Protein AF-A0A8T3ASQ5-F1 (afdb_monomer)

Mean predicted aligned error: 2.55 Å

Sequence (214 aa):
MAKIYLEKTVPSFAVAEIWSSLAYDGDGKLSYNQDGNRQELVNWVNGVGGKATAFDFTTKGILQAAVEGELWRLIDVNGKAPGLIGWLPGNAVTFVDNHDTGSTQKIWPFPSDKVMQGYAYIVTHPGIPSIFYDHIFLWGLKDEISKLAAIRTRNGINPSSNLRIIAHDSDLYVAAIDEKIIAKIGSRYDVGNLVPSNFKLATSGNNYAVWEKM

Nearest PDB structures (foldseek):
  1rpk-assembly1_A  TM=9.920E-01  e=8.575E-35  Hordeum vulgare
  2qpu-assembly3_C  TM=9.907E-01  e=1.250E-34  Hordeum vulgare
  1rp9-assembly1_A  TM=9.921E-01  e=4.680E-34  Hordeum vulgare
  3bsg-assembly1_A  TM=9.922E-01  e=1.128E-33  Hordeum vulgare
  2qps-assembly1_A  TM=9.919E-01  e=3.284E-33  Hordeum vulgare

Secondary structure (DSSP, 8-state):
-HHHHHHHH--S--EE---PPPPB-TTSSBPS--HHHHHHHHHHHHHTTS-SEEE-HHHHHHHHHHTTT-GGGGS-TTSS-SSGGGT-GGGEEEES--TTTSTTT-SSPPPGGGHHHHHHHHHHSSSEEEPPHHHHHTSS-HHHHHHHHHHHHHTT--TT--EEEEEE-SS-EEEEETTTEEEEESS----GGGS-TTEEEEEEETTEEEEEE-

Organism: Dendrobium nobile (NCBI:txid94219)

Structure (mmCIF, N/CA/C/O backbone):
data_AF-A0A8T3ASQ5-F1
#
_entry.id   AF-A0A8T3ASQ5-F1
#
loop_
_atom_site.group_PDB
_atom_site.id
_atom_site.type_symbol
_atom_site.label_atom_id
_atom_site.label_alt_id
_atom_site.label_comp_id
_atom_site.label_asym_id
_atom_site.label_entity_id
_atom_site.label_seq_id
_atom_site.pdbx_PDB_ins_code
_atom_site.Cartn_x
_atom_site.Cartn_y
_atom_site.Cartn_z
_atom_site.occupancy
_atom_site.B_iso_or_equiv
_atom_site.auth_seq_id
_atom_site.auth_comp_id
_atom_site.auth_asym_id
_atom_site.auth_atom_id
_atom_site.pdbx_PDB_model_num
ATOM 1 N N . MET A 1 1 ? 22.400 -2.281 -18.446 1.00 80.81 1 MET A N 1
ATOM 2 C CA . MET A 1 1 ? 22.654 -0.822 -18.383 1.00 80.81 1 MET A CA 1
ATOM 3 C C . MET A 1 1 ? 22.369 -0.243 -16.996 1.00 80.81 1 MET A C 1
ATOM 5 O O . MET A 1 1 ? 23.281 0.337 -16.425 1.00 80.81 1 MET A O 1
ATOM 9 N N . ALA A 1 2 ? 21.180 -0.463 -16.413 1.00 90.38 2 ALA A N 1
ATOM 10 C CA . ALA A 1 2 ? 20.812 0.065 -15.087 1.00 90.38 2 ALA A CA 1
ATOM 11 C C . ALA A 1 2 ? 21.822 -0.259 -13.964 1.00 90.38 2 ALA A C 1
ATOM 13 O O . ALA A 1 2 ? 22.244 0.643 -13.251 1.00 90.38 2 ALA A O 1
ATOM 14 N N . LYS A 1 3 ? 22.290 -1.513 -13.867 1.00 93.25 3 LYS A N 1
ATOM 15 C CA . LYS A 1 3 ? 23.313 -1.924 -12.886 1.00 93.25 3 LYS A CA 1
ATOM 16 C C . LYS A 1 3 ? 24.567 -1.038 -12.918 1.00 93.25 3 LYS A C 1
ATOM 18 O O . LYS A 1 3 ? 24.972 -0.508 -11.892 1.00 93.25 3 LYS A O 1
ATOM 23 N N . ILE A 1 4 ? 25.131 -0.830 -14.110 1.00 94.00 4 ILE A N 1
ATOM 24 C CA . ILE A 1 4 ?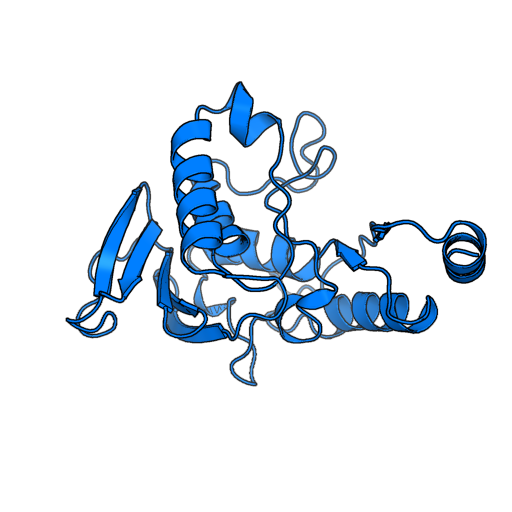 26.338 -0.012 -14.302 1.00 94.00 4 ILE A CA 1
ATOM 25 C C . ILE A 1 4 ? 26.079 1.429 -13.850 1.00 94.00 4 ILE A C 1
ATOM 27 O O . ILE A 1 4 ? 26.916 2.014 -13.173 1.00 94.00 4 ILE A O 1
ATOM 31 N N . TYR A 1 5 ? 24.919 2.001 -14.189 1.00 92.44 5 TYR A N 1
ATOM 32 C CA . TYR A 1 5 ? 24.565 3.357 -13.765 1.00 92.44 5 TYR A CA 1
ATOM 33 C C . TYR A 1 5 ? 24.529 3.478 -12.237 1.00 92.44 5 TYR A C 1
ATOM 35 O O . TYR A 1 5 ? 25.150 4.382 -11.679 1.00 92.44 5 TYR A O 1
ATOM 43 N N . LEU A 1 6 ? 23.867 2.540 -11.554 1.00 94.44 6 LEU A N 1
ATOM 44 C CA . LEU A 1 6 ? 23.770 2.529 -10.092 1.00 94.44 6 LEU A CA 1
ATOM 45 C C . LEU A 1 6 ? 25.143 2.374 -9.425 1.00 94.44 6 LEU A C 1
ATOM 47 O O . LEU A 1 6 ? 25.447 3.090 -8.476 1.00 94.44 6 LEU A O 1
ATOM 51 N N . GLU A 1 7 ? 25.995 1.491 -9.950 1.00 94.06 7 GLU A N 1
ATOM 52 C CA . GLU A 1 7 ? 27.360 1.283 -9.451 1.00 94.06 7 GLU A CA 1
ATOM 53 C C . GLU A 1 7 ? 28.260 2.512 -9.646 1.00 94.06 7 GLU A C 1
ATOM 55 O O . GLU A 1 7 ? 29.154 2.752 -8.838 1.00 94.06 7 GLU A O 1
ATOM 60 N N . LYS A 1 8 ? 28.042 3.291 -10.713 1.00 96.19 8 LYS A N 1
ATOM 61 C CA . LYS A 1 8 ? 28.869 4.460 -11.048 1.00 96.19 8 LYS A CA 1
ATOM 62 C C . LYS A 1 8 ? 28.391 5.762 -10.411 1.00 96.19 8 LYS A C 1
ATOM 64 O O . LYS A 1 8 ? 29.216 6.642 -10.194 1.00 96.19 8 LYS A O 1
ATOM 69 N N . THR A 1 9 ? 27.096 5.897 -10.137 1.00 95.50 9 THR A N 1
ATOM 70 C CA . THR A 1 9 ? 26.505 7.138 -9.598 1.00 95.50 9 THR A CA 1
ATOM 71 C C . THR A 1 9 ? 26.183 7.070 -8.110 1.00 95.50 9 THR A C 1
ATOM 73 O O . THR A 1 9 ? 26.074 8.117 -7.483 1.00 95.50 9 THR A O 1
ATOM 76 N N . VAL A 1 10 ? 26.073 5.863 -7.540 1.00 94.19 10 VAL A N 1
ATOM 77 C CA . VAL A 1 10 ? 25.844 5.606 -6.106 1.00 94.19 10 VAL A CA 1
ATOM 78 C C . VAL A 1 10 ? 24.744 6.511 -5.519 1.00 94.19 10 VAL A C 1
ATOM 80 O O . VAL A 1 10 ? 24.989 7.256 -4.567 1.00 94.19 10 VAL A O 1
ATOM 83 N N . PRO A 1 11 ? 23.527 6.502 -6.096 1.00 96.31 11 PRO A N 1
ATOM 84 C CA . PRO A 1 11 ? 22.455 7.352 -5.604 1.00 96.31 11 PRO A CA 1
ATOM 85 C C . PRO A 1 11 ? 22.045 6.927 -4.189 1.00 96.31 11 PRO A C 1
ATOM 87 O O . PRO A 1 11 ? 22.082 5.743 -3.850 1.00 96.31 11 PRO A O 1
ATOM 90 N N . SER A 1 12 ? 21.597 7.886 -3.375 1.00 96.56 12 SER A N 1
ATOM 91 C CA . SER A 1 12 ? 21.037 7.595 -2.046 1.00 96.56 12 SER A CA 1
ATOM 92 C C . SER A 1 12 ? 19.750 6.771 -2.126 1.00 96.56 12 SER A C 1
ATOM 94 O O . SER A 1 12 ? 19.443 6.012 -1.210 1.00 96.56 12 SER A O 1
ATOM 96 N N . PHE A 1 13 ? 19.010 6.911 -3.228 1.00 97.50 13 PHE A N 1
ATOM 97 C CA . PHE A 1 13 ? 17.793 6.174 -3.524 1.00 97.50 13 PHE A CA 1
ATOM 98 C C . PHE A 1 13 ? 17.601 6.046 -5.039 1.00 97.50 13 PHE A C 1
ATOM 100 O O . PHE A 1 13 ? 17.857 6.992 -5.783 1.00 97.50 13 PHE A O 1
ATOM 107 N N . ALA A 1 14 ? 17.127 4.889 -5.496 1.00 97.94 14 ALA A N 1
ATOM 108 C CA . ALA A 1 14 ? 16.755 4.659 -6.886 1.00 97.94 14 ALA A CA 1
ATOM 109 C C . ALA A 1 14 ? 15.489 3.806 -6.947 1.00 97.94 14 ALA A C 1
ATOM 111 O O . ALA A 1 14 ? 15.399 2.788 -6.255 1.00 97.94 14 ALA A O 1
ATOM 112 N N . VAL A 1 15 ? 14.547 4.205 -7.798 1.00 98.44 15 VAL A N 1
ATOM 113 C CA . VAL A 1 15 ? 13.314 3.471 -8.087 1.00 98.44 15 VAL A CA 1
ATOM 114 C C . VAL A 1 15 ? 13.176 3.308 -9.594 1.00 98.44 15 VAL A C 1
ATOM 116 O O . VAL A 1 15 ? 13.380 4.266 -10.338 1.00 98.44 15 VAL A O 1
ATOM 119 N N . ALA A 1 16 ? 12.868 2.096 -10.044 1.00 98.44 16 ALA A N 1
ATOM 120 C CA . ALA A 1 16 ? 12.525 1.837 -11.434 1.00 98.44 16 ALA A CA 1
ATOM 121 C C . ALA A 1 16 ? 11.017 1.726 -11.635 1.00 98.44 16 ALA A C 1
ATOM 123 O O . ALA A 1 16 ? 10.300 1.129 -10.830 1.00 98.44 16 ALA A O 1
ATOM 124 N N . GLU A 1 17 ? 10.565 2.271 -12.755 1.00 98.50 17 GLU A N 1
ATOM 125 C CA . GLU A 1 17 ? 9.235 2.046 -13.293 1.00 98.50 17 GLU A CA 1
ATOM 126 C C . GLU A 1 17 ? 9.286 0.854 -14.251 1.00 98.50 17 GLU A C 1
ATOM 128 O O . GLU A 1 17 ? 9.888 0.921 -15.321 1.00 98.50 17 GLU A O 1
ATOM 133 N N . ILE A 1 18 ? 8.703 -0.264 -13.825 1.00 98.25 18 ILE A N 1
ATOM 134 C CA . ILE A 1 18 ? 8.598 -1.493 -14.614 1.00 98.25 18 ILE A CA 1
ATOM 135 C C . ILE A 1 18 ? 7.125 -1.848 -14.629 1.00 98.25 18 ILE A C 1
ATOM 137 O O . ILE A 1 18 ? 6.597 -2.412 -13.671 1.00 98.25 18 ILE A O 1
ATOM 141 N N . TRP A 1 19 ? 6.458 -1.437 -15.700 1.00 98.06 19 TRP A N 1
ATOM 142 C CA . TRP A 1 19 ? 5.019 -1.567 -15.834 1.00 98.06 19 TRP A CA 1
ATOM 143 C C . TRP A 1 19 ? 4.675 -2.597 -16.906 1.00 98.06 19 TRP A C 1
ATOM 145 O O . TRP A 1 19 ? 4.465 -2.278 -18.075 1.00 98.06 19 TRP A O 1
ATOM 155 N N . SER A 1 20 ? 4.618 -3.854 -16.479 1.00 96.56 20 SER A N 1
ATOM 156 C CA . SER A 1 20 ? 4.140 -4.972 -17.292 1.00 96.56 20 SER A CA 1
ATOM 157 C C . SER A 1 20 ? 2.657 -5.232 -17.040 1.00 96.56 20 SER A C 1
ATOM 159 O O . SER A 1 20 ? 2.136 -4.943 -15.959 1.00 96.56 20 SER A O 1
ATOM 161 N N . SER A 1 21 ? 1.967 -5.797 -18.033 1.00 95.62 21 SER A N 1
ATOM 162 C CA . SER A 1 21 ? 0.572 -6.215 -17.884 1.00 95.62 21 SER A CA 1
ATOM 163 C C . SER A 1 21 ? 0.416 -7.244 -16.761 1.00 95.62 21 SER A C 1
ATOM 165 O O . SER A 1 21 ? 1.268 -8.113 -16.567 1.00 95.62 21 SER A O 1
ATOM 167 N N . LEU A 1 22 ? -0.693 -7.148 -16.028 1.00 97.88 22 LEU A N 1
ATOM 168 C CA . LEU A 1 22 ? -1.072 -8.151 -15.036 1.00 97.88 22 LEU A CA 1
ATOM 169 C C . LEU A 1 22 ? -1.629 -9.410 -15.699 1.00 97.88 22 LEU A C 1
ATOM 171 O O . LEU A 1 22 ? -1.998 -9.399 -16.875 1.00 97.88 22 LEU A O 1
ATOM 175 N N . ALA A 1 23 ? -1.710 -10.489 -14.925 1.00 97.88 23 ALA A N 1
ATOM 176 C CA . ALA A 1 23 ? -2.419 -11.691 -15.336 1.00 97.88 23 ALA A CA 1
ATOM 177 C C . ALA A 1 23 ? -3.936 -11.486 -15.204 1.00 97.88 23 ALA A C 1
ATOM 179 O O . ALA A 1 23 ? -4.415 -10.974 -14.188 1.00 97.88 23 ALA A O 1
ATOM 180 N N . TYR A 1 24 ? -4.680 -11.899 -16.225 1.00 97.25 24 TYR A N 1
ATOM 181 C CA . TYR A 1 24 ? -6.139 -11.870 -16.247 1.00 97.25 24 TYR A CA 1
ATOM 182 C C . TYR A 1 24 ? -6.663 -13.262 -16.584 1.00 97.25 24 TYR A C 1
ATOM 184 O O . TYR A 1 24 ? -6.090 -13.960 -17.426 1.00 97.25 24 TYR A O 1
ATOM 192 N N . ASP A 1 25 ? -7.752 -13.651 -15.932 1.00 95.00 25 ASP A N 1
ATOM 193 C CA . ASP A 1 25 ? -8.427 -14.915 -16.188 1.00 95.00 25 ASP A CA 1
ATOM 194 C C . ASP A 1 25 ? -9.264 -14.819 -17.477 1.00 95.00 25 ASP A C 1
ATOM 196 O O . ASP A 1 25 ? -9.462 -13.745 -18.051 1.00 95.00 25 ASP A O 1
ATOM 200 N N . GLY A 1 26 ? -9.768 -15.956 -17.964 1.00 91.25 26 GLY A N 1
ATOM 201 C CA . GLY A 1 26 ? -10.520 -16.020 -19.226 1.00 91.25 26 GLY A CA 1
ATOM 202 C C . GLY A 1 26 ? -11.824 -15.208 -19.246 1.00 91.25 26 GLY A C 1
ATOM 203 O O . GLY A 1 26 ? -12.374 -14.976 -20.320 1.00 91.25 26 GLY A O 1
ATOM 204 N N . ASP A 1 27 ? -12.309 -14.765 -18.084 1.00 91.81 27 ASP A N 1
ATOM 205 C CA . ASP A 1 27 ? -13.463 -13.872 -17.931 1.00 91.81 27 ASP A CA 1
ATOM 206 C C . ASP A 1 27 ? -13.085 -12.376 -17.949 1.00 91.81 27 ASP A C 1
ATOM 208 O O . ASP A 1 27 ? -13.948 -11.513 -17.784 1.00 91.81 27 ASP A O 1
ATOM 212 N N . GLY A 1 28 ? -11.802 -12.059 -18.154 1.00 91.31 28 GLY A N 1
ATOM 213 C CA . GLY A 1 28 ? -11.271 -10.698 -18.190 1.00 91.31 28 GLY A CA 1
ATOM 214 C C . GLY A 1 28 ? -11.060 -10.068 -16.814 1.00 91.31 28 GLY A C 1
ATOM 215 O O . GLY A 1 28 ? -10.655 -8.905 -16.741 1.00 91.31 28 GLY A O 1
ATOM 216 N N . LYS A 1 29 ? -11.308 -10.794 -15.716 1.00 92.75 29 LYS A N 1
ATOM 217 C CA . LYS A 1 29 ? -11.014 -10.306 -14.367 1.00 92.75 29 LYS A CA 1
ATOM 218 C C . LYS A 1 29 ? -9.552 -10.512 -14.022 1.00 92.75 29 LYS A C 1
ATOM 220 O O . LYS A 1 29 ? -8.874 -11.387 -14.552 1.00 92.75 29 LYS A O 1
ATOM 225 N N . LEU A 1 30 ? -9.066 -9.688 -13.099 1.00 97.19 30 LEU A N 1
ATOM 226 C CA . LEU A 1 30 ? -7.717 -9.825 -12.574 1.00 97.19 30 LEU A CA 1
ATOM 227 C C . LEU A 1 30 ? -7.556 -11.203 -11.921 1.00 97.19 30 LEU A C 1
ATOM 229 O O . LEU A 1 30 ? -8.296 -11.522 -10.982 1.00 97.19 30 LEU A O 1
ATOM 233 N N . SER A 1 31 ? -6.572 -11.983 -12.370 1.00 98.25 31 SER A N 1
ATOM 234 C CA . SER A 1 31 ? -6.248 -13.260 -11.736 1.00 98.25 31 SER A CA 1
ATOM 235 C C . SER A 1 31 ? -5.862 -13.025 -10.279 1.00 98.25 31 SER A C 1
ATOM 237 O O . SER A 1 31 ? -5.139 -12.077 -9.962 1.00 98.25 31 SER A O 1
ATOM 239 N N . TYR A 1 32 ? -6.323 -13.883 -9.368 1.00 98.31 32 TYR A N 1
ATOM 240 C CA . TYR A 1 32 ? -5.936 -13.781 -7.954 1.00 98.31 32 TYR A CA 1
ATOM 241 C C . TYR A 1 32 ? -4.418 -13.934 -7.766 1.00 98.31 32 TYR A C 1
ATOM 243 O O . TYR A 1 32 ? -3.805 -13.199 -6.996 1.00 98.31 32 TYR A O 1
ATOM 251 N N . ASN A 1 33 ? -3.797 -14.855 -8.510 1.00 98.31 33 ASN A N 1
ATOM 252 C CA . ASN A 1 33 ? -2.354 -15.044 -8.485 1.00 98.31 33 ASN A CA 1
ATOM 253 C C . ASN A 1 33 ? -1.657 -14.074 -9.458 1.00 98.31 33 ASN A C 1
ATOM 255 O O . ASN A 1 33 ? -1.819 -14.188 -10.671 1.00 98.31 33 ASN A O 1
ATOM 259 N N . GLN A 1 34 ? -0.845 -13.163 -8.915 1.00 98.62 34 GLN A N 1
ATOM 260 C CA . GLN A 1 34 ? 0.007 -12.233 -9.670 1.00 98.62 34 GLN A CA 1
ATOM 261 C C . GLN A 1 34 ? 1.510 -12.498 -9.466 1.00 98.62 34 GLN A C 1
ATOM 263 O O . GLN A 1 34 ? 2.336 -11.616 -9.706 1.00 98.62 34 GLN A O 1
ATOM 268 N N . ASP A 1 35 ? 1.889 -13.709 -9.045 1.00 98.62 35 ASP A N 1
ATOM 269 C CA . ASP A 1 35 ? 3.275 -14.107 -8.762 1.00 98.62 35 ASP A CA 1
ATOM 270 C C . ASP A 1 35 ? 4.208 -13.835 -9.933 1.00 98.62 35 ASP A C 1
ATOM 272 O O . ASP A 1 35 ? 5.307 -13.335 -9.722 1.00 98.62 35 ASP A O 1
ATOM 276 N N . GLY A 1 36 ? 3.763 -14.086 -11.168 1.00 98.56 36 GLY A N 1
ATOM 277 C CA . GLY A 1 36 ? 4.549 -13.773 -12.361 1.00 98.56 36 GLY A CA 1
ATOM 278 C C . GLY A 1 36 ? 4.927 -12.290 -12.452 1.00 98.56 36 GLY A C 1
ATOM 279 O O . GLY A 1 36 ? 6.083 -11.972 -12.725 1.00 98.56 36 GLY A O 1
ATOM 280 N N . ASN A 1 37 ? 3.988 -11.387 -12.147 1.00 98.56 37 ASN A N 1
ATOM 281 C CA . ASN A 1 37 ? 4.216 -9.943 -12.203 1.00 98.56 37 ASN A CA 1
ATOM 282 C C . ASN A 1 37 ? 5.172 -9.479 -11.090 1.00 98.56 37 ASN A C 1
ATOM 284 O O . ASN A 1 37 ? 6.173 -8.824 -11.374 1.00 98.56 37 ASN A O 1
ATOM 288 N N . ARG A 1 38 ? 4.953 -9.885 -9.829 1.00 98.56 38 ARG A N 1
ATOM 289 C CA . ARG A 1 38 ? 5.894 -9.536 -8.743 1.00 98.56 38 ARG A CA 1
ATOM 290 C C . ARG A 1 38 ? 7.260 -10.214 -8.891 1.00 98.56 38 ARG A C 1
ATOM 292 O O . ARG A 1 38 ? 8.267 -9.626 -8.496 1.00 98.56 38 ARG A O 1
ATOM 299 N N . GLN A 1 39 ? 7.335 -11.401 -9.501 1.00 98.75 39 GLN A N 1
ATOM 300 C CA . GLN A 1 39 ? 8.603 -12.082 -9.790 1.00 98.75 39 GLN A CA 1
ATOM 301 C C . GLN A 1 39 ? 9.445 -11.313 -10.809 1.00 98.75 39 GLN A C 1
ATOM 303 O O . GLN A 1 39 ? 10.666 -11.277 -10.671 1.00 98.75 39 GLN A O 1
ATOM 308 N N . GLU A 1 40 ? 8.830 -10.673 -11.805 1.00 98.75 40 GLU A N 1
ATOM 309 C CA . GLU A 1 40 ? 9.542 -9.796 -12.738 1.00 98.75 40 GLU A CA 1
ATOM 310 C C . GLU A 1 40 ? 10.241 -8.647 -12.001 1.00 98.75 40 GLU A C 1
ATOM 312 O O . GLU A 1 40 ? 11.434 -8.405 -12.211 1.00 98.75 40 GLU A O 1
ATOM 317 N N . LEU A 1 41 ? 9.535 -8.001 -11.069 1.00 98.69 41 LEU A N 1
ATOM 318 C CA . LEU A 1 41 ? 10.094 -6.924 -10.252 1.00 98.69 41 LEU A CA 1
ATOM 319 C C . LEU A 1 41 ? 11.248 -7.427 -9.370 1.00 98.69 41 LEU A C 1
ATOM 321 O O . LEU A 1 41 ? 12.310 -6.803 -9.327 1.00 98.69 41 LEU A O 1
ATOM 325 N N . VAL A 1 42 ? 11.087 -8.591 -8.726 1.00 98.62 42 VAL A N 1
ATOM 326 C CA . VAL A 1 42 ? 12.163 -9.251 -7.960 1.00 98.62 42 VAL A CA 1
ATOM 327 C C . VAL A 1 42 ? 13.376 -9.545 -8.842 1.00 98.62 42 VAL A C 1
ATOM 329 O O . VAL A 1 42 ? 14.510 -9.248 -8.462 1.00 98.62 42 VAL A O 1
ATOM 332 N N . ASN A 1 43 ? 13.155 -10.114 -10.028 1.00 98.56 43 ASN A N 1
ATOM 333 C CA . ASN A 1 43 ? 14.220 -10.451 -10.969 1.00 98.56 43 ASN A CA 1
ATOM 334 C C . ASN A 1 43 ? 14.994 -9.204 -11.389 1.00 98.56 43 ASN A C 1
ATOM 336 O O . ASN A 1 43 ? 16.225 -9.238 -11.439 1.00 98.56 43 ASN A O 1
ATOM 340 N N . TRP A 1 44 ? 14.297 -8.095 -11.641 1.00 98.44 44 TRP A N 1
ATOM 341 C CA . TRP A 1 44 ? 14.945 -6.836 -11.976 1.00 98.44 44 TRP A CA 1
ATOM 342 C C . TRP A 1 44 ? 15.771 -6.288 -10.810 1.00 98.44 44 TRP A C 1
ATOM 344 O O . TRP A 1 44 ? 16.950 -5.981 -11.002 1.00 98.44 44 TRP A O 1
ATOM 354 N N . VAL A 1 45 ? 15.199 -6.231 -9.600 1.00 98.25 45 VAL A N 1
ATOM 355 C CA . VAL A 1 45 ? 15.895 -5.770 -8.384 1.00 98.25 45 VAL A CA 1
ATOM 356 C C . VAL A 1 45 ? 17.180 -6.574 -8.168 1.00 98.25 45 VAL A C 1
ATOM 358 O O . VAL A 1 45 ? 18.257 -5.998 -7.986 1.00 98.25 45 VAL A O 1
ATOM 361 N N . ASN A 1 46 ? 17.103 -7.902 -8.277 1.00 97.94 46 ASN A N 1
ATOM 362 C CA . ASN A 1 46 ? 18.265 -8.783 -8.172 1.00 97.94 46 ASN A CA 1
ATOM 363 C C . ASN A 1 46 ? 19.271 -8.547 -9.310 1.00 97.94 46 ASN A C 1
ATOM 365 O O . ASN A 1 46 ? 20.477 -8.453 -9.069 1.00 97.94 46 ASN A O 1
ATOM 369 N N . GLY A 1 47 ? 18.787 -8.382 -10.543 1.00 97.50 47 GLY A N 1
ATOM 370 C CA . GLY A 1 47 ? 19.608 -8.128 -11.728 1.00 97.50 47 GLY A CA 1
ATOM 371 C C . GLY A 1 47 ? 20.421 -6.832 -11.653 1.00 97.50 47 GLY A C 1
ATOM 372 O O . GLY A 1 47 ? 21.505 -6.747 -12.237 1.00 97.50 47 GLY A O 1
ATOM 373 N N . VAL A 1 48 ? 19.952 -5.841 -10.890 1.00 96.56 48 VAL A N 1
ATOM 374 C CA . VAL A 1 48 ? 20.671 -4.580 -10.650 1.00 96.56 48 VAL A CA 1
ATOM 375 C C . VAL A 1 48 ? 21.471 -4.549 -9.343 1.00 96.56 48 VAL A C 1
ATOM 377 O O . VAL A 1 48 ? 21.994 -3.502 -8.968 1.00 96.56 48 VAL A O 1
ATOM 380 N N . GLY A 1 49 ? 21.629 -5.694 -8.673 1.00 94.62 49 GLY A N 1
ATOM 381 C CA . GLY A 1 49 ? 22.471 -5.835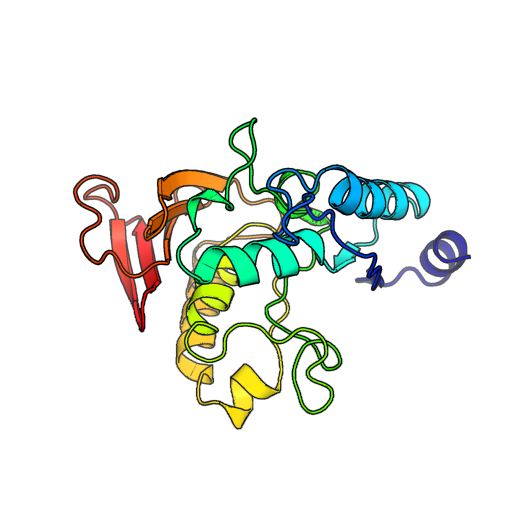 -7.481 1.00 94.62 49 GLY A CA 1
ATOM 382 C C . GLY A 1 49 ? 21.744 -5.630 -6.149 1.00 94.62 49 GLY A C 1
ATOM 383 O O . GLY A 1 49 ? 22.401 -5.401 -5.136 1.00 94.62 49 GLY A O 1
ATOM 384 N N . GLY A 1 50 ? 20.409 -5.681 -6.135 1.00 93.62 50 GLY A N 1
ATOM 385 C CA . GLY A 1 50 ? 19.582 -5.763 -4.923 1.00 93.62 50 GLY A CA 1
ATOM 386 C C . GLY A 1 50 ? 19.410 -4.465 -4.128 1.00 93.62 50 GLY A C 1
ATOM 387 O O . GLY A 1 50 ? 18.627 -4.429 -3.184 1.00 93.62 50 GLY A O 1
ATOM 388 N N . LYS A 1 51 ? 20.122 -3.391 -4.491 1.00 89.50 51 LYS A N 1
ATOM 389 C CA . LYS A 1 51 ? 20.082 -2.105 -3.767 1.00 89.50 51 LYS A CA 1
ATOM 390 C C . LYS A 1 51 ? 19.023 -1.129 -4.277 1.00 89.50 51 LYS A C 1
ATOM 392 O O . LYS A 1 51 ? 18.645 -0.219 -3.548 1.00 89.50 51 LYS A O 1
ATOM 397 N N . ALA A 1 52 ? 18.587 -1.277 -5.526 1.00 96.50 52 ALA A N 1
ATOM 398 C CA . ALA A 1 52 ? 17.542 -0.431 -6.091 1.00 96.50 52 ALA A CA 1
ATOM 399 C C . ALA A 1 52 ? 16.152 -0.926 -5.690 1.00 96.50 52 ALA A C 1
ATOM 401 O O . ALA A 1 52 ? 15.962 -2.087 -5.325 1.00 96.50 52 ALA A O 1
ATOM 402 N N . THR A 1 53 ? 15.179 -0.036 -5.800 1.00 98.56 53 THR A N 1
ATOM 403 C CA . THR A 1 53 ? 13.764 -0.326 -5.573 1.00 98.56 53 THR A CA 1
ATOM 404 C C . THR A 1 53 ? 13.005 -0.340 -6.898 1.00 98.56 53 THR A C 1
ATOM 406 O O . THR A 1 53 ? 13.518 0.111 -7.926 1.00 98.56 53 THR A O 1
ATOM 409 N N . ALA A 1 54 ? 11.785 -0.859 -6.883 1.00 98.75 54 ALA A N 1
ATOM 410 C CA . ALA A 1 54 ? 10.869 -0.818 -8.014 1.00 98.75 54 ALA A CA 1
ATOM 411 C C . ALA A 1 54 ? 9.500 -0.320 -7.550 1.00 98.75 54 ALA A C 1
ATOM 413 O O . ALA A 1 54 ? 9.086 -0.581 -6.416 1.00 98.75 54 ALA A O 1
ATOM 414 N N . PHE A 1 55 ? 8.795 0.388 -8.430 1.00 98.94 55 PHE A N 1
ATOM 415 C CA . PHE A 1 55 ? 7.383 0.671 -8.215 1.00 98.94 55 PHE A CA 1
ATOM 416 C C . PHE A 1 55 ? 6.596 -0.639 -8.163 1.00 98.94 55 PHE A C 1
ATOM 418 O O . PHE A 1 55 ? 6.709 -1.487 -9.047 1.00 98.94 55 PHE A O 1
ATOM 425 N N . ASP A 1 56 ? 5.796 -0.802 -7.116 1.00 98.88 56 ASP A N 1
ATOM 426 C CA . ASP A 1 56 ? 5.003 -2.004 -6.883 1.00 98.88 56 ASP A CA 1
ATOM 427 C C . ASP A 1 56 ? 3.689 -1.941 -7.675 1.00 98.88 56 ASP A C 1
ATOM 429 O O . ASP A 1 56 ? 2.598 -1.758 -7.123 1.00 98.88 56 ASP A O 1
ATOM 433 N N . PHE A 1 57 ? 3.809 -2.062 -9.000 1.00 98.81 57 PHE A N 1
ATOM 434 C CA . PHE A 1 57 ? 2.662 -2.119 -9.912 1.00 98.81 57 PHE A CA 1
ATOM 435 C C . PHE A 1 57 ? 1.749 -3.316 -9.617 1.00 98.81 57 PHE A C 1
ATOM 437 O O . PHE A 1 57 ? 0.539 -3.228 -9.836 1.00 98.81 57 PHE A O 1
ATOM 444 N N . THR A 1 58 ? 2.301 -4.395 -9.051 1.00 98.88 58 THR A N 1
ATOM 445 C CA . THR A 1 58 ? 1.527 -5.551 -8.594 1.00 98.88 58 THR A CA 1
ATOM 446 C C . THR A 1 58 ? 0.553 -5.140 -7.489 1.00 98.88 58 THR A C 1
ATOM 448 O O . THR A 1 58 ? -0.650 -5.366 -7.612 1.00 98.88 58 THR A O 1
ATOM 451 N N . THR A 1 59 ? 1.037 -4.461 -6.440 1.00 98.94 59 THR A N 1
ATOM 452 C CA . THR A 1 59 ? 0.173 -3.928 -5.374 1.00 98.94 59 THR A CA 1
ATOM 453 C C . THR A 1 59 ? -0.828 -2.918 -5.918 1.00 98.94 59 THR A C 1
ATOM 455 O O . THR A 1 59 ? -2.007 -3.034 -5.599 1.00 98.94 59 THR A O 1
ATOM 458 N N . LYS A 1 60 ? -0.406 -1.957 -6.755 1.00 98.88 60 LYS A N 1
ATOM 459 C CA . LYS A 1 60 ? -1.308 -0.951 -7.354 1.00 98.88 60 LYS A CA 1
ATOM 460 C C . LYS A 1 60 ? -2.508 -1.612 -8.038 1.00 98.88 60 LYS A C 1
ATOM 462 O O . LYS A 1 60 ? -3.654 -1.256 -7.761 1.00 98.88 60 LYS A O 1
ATOM 467 N N . GLY A 1 61 ? -2.247 -2.597 -8.892 1.00 98.62 61 GLY A N 1
ATOM 468 C CA . GLY A 1 61 ? -3.289 -3.266 -9.658 1.00 98.62 61 GLY A CA 1
ATOM 469 C C . GLY A 1 61 ? -4.205 -4.171 -8.853 1.00 98.62 61 GLY A C 1
ATOM 470 O O . GLY A 1 61 ? -5.414 -4.186 -9.083 1.00 98.62 61 GLY A O 1
ATOM 471 N N . ILE A 1 62 ? -3.656 -4.897 -7.880 1.00 98.88 62 ILE A N 1
ATOM 472 C CA . ILE A 1 62 ? -4.476 -5.715 -6.985 1.00 98.88 62 ILE A CA 1
ATOM 473 C C . ILE A 1 62 ? -5.332 -4.816 -6.099 1.00 98.88 62 ILE A C 1
ATOM 475 O O . ILE A 1 62 ? -6.531 -5.048 -5.973 1.00 98.88 62 ILE A O 1
ATOM 479 N N . LEU A 1 63 ? -4.744 -3.770 -5.518 1.00 98.88 63 LEU A N 1
ATOM 480 C CA . LEU A 1 63 ? -5.421 -2.894 -4.570 1.00 98.88 63 LEU A CA 1
ATOM 481 C C . LEU A 1 63 ? -6.586 -2.144 -5.215 1.00 98.88 63 LEU A C 1
ATOM 483 O O . LEU A 1 63 ? -7.640 -2.044 -4.594 1.00 98.88 63 LEU A O 1
ATOM 487 N N . GLN A 1 64 ? -6.442 -1.671 -6.458 1.00 97.81 64 GLN A N 1
ATOM 488 C CA . GLN A 1 64 ? -7.549 -0.997 -7.143 1.00 97.81 64 GLN A CA 1
ATOM 489 C C . GLN A 1 64 ? -8.730 -1.934 -7.440 1.00 97.81 64 GLN A C 1
ATOM 491 O O . GLN A 1 64 ? -9.870 -1.487 -7.406 1.00 97.81 64 GLN A O 1
ATOM 496 N N . ALA A 1 65 ? -8.476 -3.219 -7.716 1.00 98.38 65 ALA A N 1
ATOM 497 C CA . ALA A 1 65 ? -9.537 -4.206 -7.915 1.00 98.38 65 ALA A CA 1
ATOM 498 C C . ALA A 1 65 ? -10.153 -4.604 -6.567 1.00 98.38 65 ALA A C 1
ATOM 500 O O . ALA A 1 65 ? -11.367 -4.700 -6.428 1.00 98.38 65 ALA A O 1
ATOM 501 N N . ALA A 1 66 ? -9.312 -4.774 -5.547 1.00 98.81 66 ALA A N 1
ATOM 502 C CA . ALA A 1 66 ? -9.721 -5.203 -4.220 1.00 98.81 66 ALA A CA 1
ATOM 503 C C . ALA A 1 66 ? -10.703 -4.227 -3.554 1.00 98.81 66 ALA A C 1
ATOM 505 O O . ALA A 1 66 ? -11.664 -4.658 -2.918 1.00 98.81 66 ALA A O 1
ATOM 506 N N . VAL A 1 67 ? -10.503 -2.913 -3.707 1.00 98.75 67 VAL A N 1
ATOM 507 C CA . VAL A 1 67 ? -11.396 -1.915 -3.091 1.00 98.75 67 VAL A CA 1
ATOM 508 C C . VAL A 1 67 ? -12.807 -1.889 -3.699 1.00 98.75 67 VAL A C 1
ATOM 510 O O . VAL A 1 67 ? -13.714 -1.341 -3.076 1.00 98.75 67 VAL A O 1
ATOM 513 N N . GLU A 1 68 ? -13.039 -2.535 -4.845 1.00 98.31 68 GLU A N 1
ATOM 514 C CA . GLU A 1 68 ? -14.362 -2.691 -5.475 1.00 98.31 68 GLU A CA 1
ATOM 515 C C . GLU A 1 68 ? -15.190 -3.849 -4.873 1.00 98.31 68 GLU A C 1
ATOM 517 O O . GLU A 1 68 ? -16.035 -4.443 -5.537 1.00 98.31 68 GLU A O 1
ATOM 522 N N . GLY A 1 69 ? -14.973 -4.171 -3.593 1.00 98.31 69 GLY A N 1
ATOM 523 C CA . GLY A 1 69 ? -15.689 -5.246 -2.895 1.00 98.31 69 GLY A CA 1
ATOM 524 C C . GLY A 1 69 ? -15.034 -6.623 -3.031 1.00 98.31 69 GLY A C 1
ATOM 525 O O . GLY A 1 69 ? -15.701 -7.646 -2.889 1.00 98.31 69 GLY A O 1
ATOM 526 N N . GLU A 1 70 ? -13.731 -6.661 -3.300 1.00 98.56 70 GLU A N 1
ATOM 527 C CA . GLU A 1 70 ? -12.939 -7.884 -3.432 1.00 98.56 70 GLU A CA 1
ATOM 528 C C . GLU A 1 70 ? -11.702 -7.838 -2.516 1.00 98.56 70 GLU A C 1
ATOM 530 O O . GLU A 1 70 ? -10.605 -8.241 -2.901 1.00 98.56 70 GLU A O 1
ATOM 535 N N . LEU A 1 71 ? -11.854 -7.329 -1.285 1.00 98.88 71 LEU A N 1
ATOM 536 C CA . LEU A 1 71 ? -10.736 -7.137 -0.347 1.00 98.88 71 LEU A CA 1
ATOM 537 C C . LEU A 1 71 ? -10.046 -8.450 0.077 1.00 98.88 71 LEU A C 1
ATOM 539 O O . LEU A 1 71 ? -8.889 -8.427 0.504 1.00 98.88 71 LEU A O 1
ATOM 543 N N . TRP A 1 72 ? -10.682 -9.599 -0.165 1.00 98.75 72 TRP A N 1
ATOM 544 C CA . TRP A 1 72 ? -10.084 -10.934 -0.082 1.00 98.75 72 TRP A CA 1
ATOM 545 C C . TRP A 1 72 ? -8.881 -11.130 -1.011 1.00 98.75 72 TRP A C 1
ATOM 547 O O . TRP A 1 72 ? -8.070 -12.023 -0.780 1.00 98.75 72 TRP A O 1
ATOM 557 N N . ARG A 1 73 ? -8.707 -10.278 -2.028 1.00 98.75 73 ARG A N 1
ATOM 558 C CA . ARG A 1 73 ? -7.519 -10.269 -2.891 1.00 98.75 73 ARG A CA 1
ATOM 559 C C . ARG A 1 73 ? -6.250 -9.806 -2.182 1.00 98.75 73 ARG A C 1
ATOM 561 O O . ARG A 1 73 ? -5.174 -10.033 -2.714 1.00 98.75 73 ARG A O 1
ATOM 568 N N . LEU A 1 74 ? -6.347 -9.133 -1.032 1.00 98.88 74 LEU A N 1
ATOM 569 C CA . LEU A 1 74 ? -5.211 -8.498 -0.343 1.00 98.88 74 LEU A CA 1
ATOM 570 C C . LEU A 1 74 ? -4.378 -9.452 0.522 1.00 98.88 74 LEU A C 1
ATOM 572 O O . LEU A 1 74 ? -3.606 -9.008 1.373 1.00 98.88 74 LEU A O 1
ATOM 576 N N . ILE A 1 75 ? -4.497 -10.750 0.278 1.00 98.81 75 ILE A N 1
ATOM 577 C CA . ILE A 1 75 ? -3.677 -11.806 0.858 1.00 98.81 75 ILE A CA 1
ATOM 578 C C . ILE A 1 75 ? -3.319 -12.794 -0.255 1.00 98.81 75 ILE A C 1
ATOM 580 O O . ILE A 1 75 ? -4.090 -12.955 -1.194 1.00 98.81 75 ILE A O 1
ATOM 584 N N . ASP A 1 76 ? -2.147 -13.421 -0.189 1.00 98.62 76 ASP A N 1
ATOM 585 C CA . ASP A 1 76 ? -1.776 -14.537 -1.056 1.00 98.62 76 ASP A CA 1
ATOM 586 C C . ASP A 1 76 ? -1.992 -15.889 -0.360 1.00 98.62 76 ASP A C 1
ATOM 588 O O . ASP A 1 76 ? -2.300 -15.975 0.829 1.00 98.62 76 ASP A O 1
ATOM 592 N N . VAL A 1 77 ? -1.803 -16.983 -1.100 1.00 98.06 77 VAL A N 1
ATOM 593 C CA . VAL A 1 77 ? -1.984 -18.351 -0.575 1.00 98.06 77 VAL A CA 1
ATOM 594 C C . VAL A 1 77 ? -1.050 -18.708 0.590 1.00 98.06 77 VAL A C 1
ATOM 596 O O . VAL A 1 77 ? -1.299 -19.686 1.288 1.00 98.06 77 VAL A O 1
ATOM 599 N N . ASN A 1 78 ? 0.013 -17.929 0.814 1.00 98.25 78 ASN A N 1
ATOM 600 C CA . ASN A 1 78 ? 0.975 -18.114 1.899 1.00 98.25 78 ASN A CA 1
ATOM 601 C C . ASN A 1 78 ? 0.723 -17.154 3.075 1.00 98.25 78 ASN A C 1
ATOM 603 O O . ASN A 1 78 ? 1.556 -17.058 3.978 1.00 98.25 78 ASN A O 1
ATOM 607 N N . GLY A 1 79 ? -0.393 -16.421 3.064 1.00 98.44 79 GLY A N 1
ATOM 608 C CA . GLY A 1 79 ? -0.758 -15.477 4.114 1.00 98.44 79 GLY A CA 1
ATOM 609 C C . GLY A 1 79 ? -0.002 -14.145 4.071 1.00 98.44 79 GLY A C 1
ATOM 610 O O . GLY A 1 79 ? -0.001 -13.418 5.065 1.00 98.44 79 GLY A O 1
ATOM 611 N N . LYS A 1 80 ? 0.668 -13.818 2.958 1.00 98.75 80 LYS A N 1
ATOM 612 C CA . LYS A 1 80 ? 1.422 -12.565 2.781 1.00 98.75 80 LYS A CA 1
ATOM 613 C C . LYS A 1 80 ? 0.652 -11.575 1.912 1.00 98.75 80 LYS A C 1
ATOM 615 O O . LYS A 1 80 ? -0.317 -11.935 1.256 1.00 98.75 80 LYS A O 1
ATOM 620 N N . ALA A 1 81 ? 1.101 -10.322 1.870 1.00 98.81 81 ALA A N 1
ATOM 621 C CA . ALA A 1 81 ? 0.584 -9.368 0.892 1.00 98.81 81 ALA A CA 1
ATOM 622 C C . ALA A 1 81 ? 0.864 -9.860 -0.548 1.00 98.81 81 ALA A C 1
ATOM 624 O O . ALA A 1 81 ? 1.925 -10.433 -0.805 1.00 98.81 81 ALA A O 1
ATOM 625 N N . PRO A 1 82 ? -0.049 -9.637 -1.503 1.00 98.75 82 PRO A N 1
ATOM 626 C CA . PRO A 1 82 ? 0.007 -10.286 -2.813 1.00 98.75 82 PRO A CA 1
ATOM 627 C C . PRO A 1 82 ? 0.876 -9.541 -3.845 1.00 98.75 82 PRO A C 1
ATOM 629 O O . PRO A 1 82 ? 1.143 -10.079 -4.915 1.00 98.75 82 PRO A O 1
ATOM 632 N N . GLY A 1 83 ? 1.3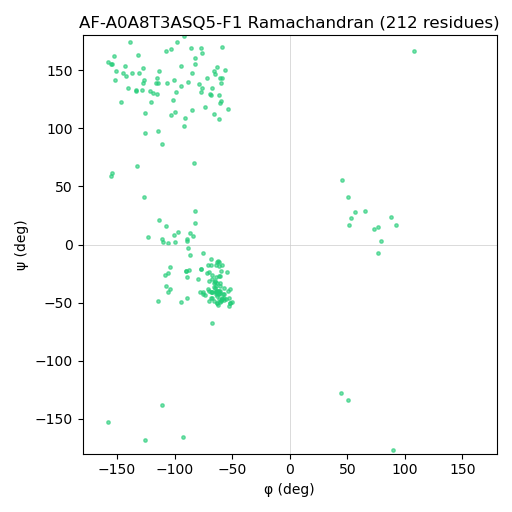42 -8.323 -3.544 1.00 98.81 83 GLY A N 1
ATOM 633 C CA . GLY A 1 83 ? 2.268 -7.563 -4.396 1.00 98.81 83 GLY A CA 1
ATOM 634 C C . GLY A 1 83 ? 3.745 -7.768 -4.050 1.00 98.81 83 GLY A C 1
ATOM 635 O O . GLY A 1 83 ? 4.095 -8.685 -3.297 1.00 98.81 83 GLY A O 1
ATOM 636 N N . LEU A 1 84 ? 4.625 -6.901 -4.572 1.00 98.81 84 LEU A N 1
ATOM 637 C CA . LEU A 1 84 ? 6.065 -6.946 -4.277 1.00 98.81 84 LEU A CA 1
ATOM 638 C C . LEU A 1 84 ? 6.343 -6.755 -2.781 1.00 98.81 84 LEU A C 1
ATOM 640 O O . LEU A 1 84 ? 7.247 -7.402 -2.248 1.00 98.81 84 LEU A O 1
ATOM 644 N N . ILE A 1 85 ? 5.531 -5.951 -2.082 1.00 98.69 85 ILE A N 1
ATOM 645 C CA . ILE A 1 85 ? 5.600 -5.796 -0.618 1.00 98.69 85 ILE A CA 1
ATOM 646 C C . ILE A 1 85 ? 5.503 -7.116 0.161 1.00 98.69 85 ILE A C 1
ATOM 648 O O . ILE A 1 85 ? 5.979 -7.190 1.288 1.00 98.69 85 ILE A O 1
ATOM 652 N N . GLY A 1 86 ? 4.917 -8.175 -0.403 1.00 98.69 86 GLY A N 1
ATOM 653 C CA . GLY A 1 86 ? 4.874 -9.483 0.253 1.00 98.69 86 GLY A CA 1
ATOM 654 C C . GLY A 1 86 ? 6.188 -10.258 0.191 1.00 98.69 86 GLY A C 1
ATOM 655 O O . GLY A 1 86 ? 6.396 -11.179 0.984 1.00 98.69 86 GLY A O 1
ATOM 656 N N . TRP A 1 87 ? 7.066 -9.925 -0.760 1.00 98.62 87 TRP A N 1
ATOM 657 C CA . TRP A 1 87 ? 8.292 -10.674 -1.054 1.00 98.62 87 TRP A CA 1
ATOM 658 C C . TRP A 1 87 ? 9.556 -9.872 -0.749 1.00 98.62 87 TRP A C 1
ATOM 660 O O . TRP A 1 87 ? 10.441 -10.380 -0.065 1.00 98.62 87 TRP A O 1
ATOM 670 N N . LEU A 1 88 ? 9.630 -8.623 -1.215 1.00 98.31 88 LEU A N 1
ATOM 671 C CA . LEU A 1 88 ? 10.753 -7.706 -1.003 1.00 98.31 88 LEU A CA 1
ATOM 672 C C . LEU A 1 88 ? 10.245 -6.324 -0.559 1.00 98.31 88 LEU A C 1
ATOM 674 O O . LEU A 1 88 ? 10.390 -5.347 -1.298 1.00 98.31 88 LEU A O 1
ATOM 678 N N . PRO A 1 89 ? 9.661 -6.195 0.648 1.00 98.31 89 PRO A N 1
ATOM 679 C CA . PRO A 1 89 ? 9.073 -4.932 1.090 1.00 98.31 89 PRO A CA 1
ATOM 680 C C . PRO A 1 89 ? 10.097 -3.790 1.150 1.00 98.31 89 PRO A C 1
ATOM 682 O O . PRO A 1 89 ? 9.794 -2.682 0.726 1.00 98.31 89 PRO A O 1
ATOM 685 N N . GLY A 1 90 ? 11.353 -4.055 1.524 1.00 97.94 90 GLY A N 1
ATOM 686 C CA . GLY A 1 90 ? 12.422 -3.046 1.495 1.00 97.94 90 GLY A CA 1
ATOM 687 C C . GLY A 1 90 ? 12.740 -2.474 0.103 1.00 97.94 90 GLY A C 1
ATOM 688 O O . GLY A 1 90 ? 13.329 -1.399 0.011 1.00 97.94 90 GLY A O 1
ATOM 689 N N . ASN A 1 91 ? 12.331 -3.157 -0.971 1.00 98.69 91 ASN A N 1
ATOM 690 C CA . ASN A 1 91 ? 12.550 -2.749 -2.359 1.00 98.69 91 ASN A CA 1
ATOM 691 C C . ASN A 1 91 ? 11.257 -2.310 -3.068 1.00 98.69 91 ASN A C 1
ATOM 693 O O . ASN A 1 91 ? 11.306 -1.992 -4.256 1.00 98.69 91 ASN A O 1
ATOM 697 N N . ALA A 1 92 ? 10.119 -2.291 -2.372 1.00 98.88 92 ALA A N 1
ATOM 698 C CA . ALA A 1 92 ? 8.815 -1.999 -2.951 1.00 98.88 92 ALA A CA 1
ATOM 699 C C . ALA A 1 92 ? 8.402 -0.546 -2.698 1.00 98.88 92 ALA A C 1
ATOM 701 O O . ALA A 1 92 ? 8.134 -0.153 -1.559 1.00 98.88 92 ALA A O 1
ATOM 702 N N . VAL A 1 93 ? 8.308 0.248 -3.765 1.00 98.94 93 VAL A N 1
ATOM 703 C CA . VAL A 1 93 ? 7.721 1.592 -3.717 1.00 98.94 93 VAL A CA 1
ATOM 704 C C . VAL A 1 93 ? 6.240 1.486 -4.051 1.00 98.94 93 VAL A C 1
ATOM 706 O O . VAL A 1 93 ? 5.862 1.327 -5.210 1.00 98.94 93 VAL A O 1
ATOM 709 N N . THR A 1 94 ? 5.391 1.539 -3.031 1.00 98.94 94 THR A N 1
ATOM 710 C CA . THR A 1 94 ? 3.936 1.448 -3.183 1.00 98.94 94 THR A CA 1
ATOM 711 C C . THR A 1 94 ? 3.339 2.810 -3.506 1.00 98.94 94 THR A C 1
ATOM 713 O O . THR A 1 94 ? 3.839 3.843 -3.069 1.00 98.94 94 THR A O 1
ATOM 716 N N . PHE A 1 95 ? 2.258 2.843 -4.280 1.00 98.94 95 PHE A N 1
ATOM 717 C CA . PHE A 1 95 ? 1.617 4.088 -4.700 1.00 98.94 95 PHE A CA 1
ATOM 718 C C . PHE A 1 95 ? 0.134 3.853 -5.010 1.00 98.94 95 PHE A C 1
ATOM 720 O O . PHE A 1 95 ? -0.268 2.731 -5.316 1.00 98.94 95 PHE A O 1
ATOM 727 N N . VAL A 1 96 ? -0.681 4.910 -4.905 1.00 98.88 96 VAL A N 1
ATOM 728 C CA . VAL A 1 96 ? -2.110 4.864 -5.273 1.00 98.88 96 VAL A CA 1
A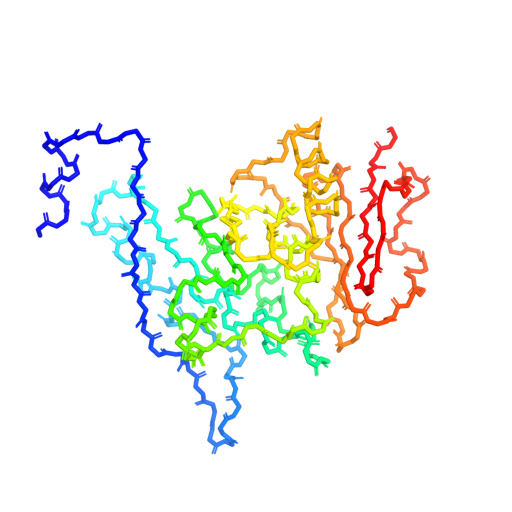TOM 729 C C . VAL A 1 96 ? -2.305 5.209 -6.744 1.00 98.88 96 VAL A C 1
ATOM 731 O O . VAL A 1 96 ? -3.025 4.503 -7.433 1.00 98.88 96 VAL A O 1
ATOM 734 N N . ASP A 1 97 ? -1.656 6.265 -7.228 1.00 98.88 97 ASP A N 1
ATOM 735 C CA . ASP A 1 97 ? -1.615 6.664 -8.636 1.00 98.88 97 ASP A CA 1
ATOM 736 C C . ASP A 1 97 ? -0.319 7.431 -8.921 1.00 98.88 97 ASP A C 1
ATOM 738 O O . ASP A 1 97 ? 0.350 7.904 -7.997 1.00 98.88 97 ASP A O 1
ATOM 742 N N . ASN A 1 98 ? 0.029 7.540 -10.201 1.00 98.69 98 ASN A N 1
ATOM 743 C CA . ASN A 1 98 ? 1.048 8.441 -10.721 1.00 98.69 98 ASN A CA 1
ATOM 744 C C . ASN A 1 98 ? 0.450 9.315 -11.851 1.00 98.69 98 ASN A C 1
ATOM 746 O O . ASN A 1 98 ? -0.767 9.374 -12.043 1.00 98.69 98 ASN A O 1
ATOM 750 N N . HIS A 1 99 ? 1.310 10.020 -12.587 1.00 98.25 99 HIS A N 1
ATOM 751 C CA . HIS A 1 99 ? 0.911 10.917 -13.673 1.00 98.25 99 HIS A CA 1
ATOM 752 C C . HIS A 1 99 ? 0.389 10.210 -14.941 1.00 98.25 99 HIS A C 1
ATOM 754 O O . HIS A 1 99 ? -0.277 10.858 -15.750 1.00 98.25 99 HIS A O 1
ATOM 760 N N . ASP A 1 100 ? 0.657 8.913 -15.107 1.00 98.44 100 ASP A N 1
ATOM 761 C CA . ASP A 1 100 ? 0.165 8.080 -16.210 1.00 98.44 100 ASP A CA 1
ATOM 762 C C . ASP A 1 100 ? -1.123 7.346 -15.821 1.00 98.44 100 ASP A C 1
ATOM 764 O O . ASP A 1 100 ? -2.129 7.392 -16.535 1.00 98.44 100 ASP A O 1
ATOM 768 N N . THR A 1 101 ? -1.117 6.685 -14.657 1.00 98.38 101 THR A N 1
ATOM 769 C CA . THR A 1 101 ? -2.264 5.913 -14.168 1.00 98.38 101 THR A CA 1
ATOM 770 C C . THR A 1 101 ? -3.432 6.832 -13.822 1.00 98.38 101 THR A C 1
ATOM 772 O O . THR A 1 101 ? -4.569 6.528 -14.179 1.00 98.38 101 THR A O 1
ATOM 775 N N . GLY A 1 102 ? -3.155 7.977 -13.192 1.00 98.12 102 GLY A N 1
ATOM 776 C CA . GLY A 1 102 ? -4.132 8.993 -12.811 1.00 98.12 102 GLY A CA 1
ATOM 777 C C . GLY A 1 102 ? -3.995 10.287 -13.619 1.00 98.12 102 GLY A C 1
ATOM 778 O O . GLY A 1 102 ? -3.804 10.277 -14.833 1.00 98.12 102 GLY A O 1
ATOM 779 N N . SER A 1 103 ? -4.117 11.425 -12.930 1.00 96.50 103 SER A N 1
ATOM 780 C CA . SER A 1 103 ? -4.000 12.775 -13.502 1.00 96.50 103 SER A CA 1
ATOM 781 C C . SER A 1 103 ? -4.877 12.998 -14.748 1.00 96.50 103 SER A C 1
ATOM 783 O O . SER A 1 103 ? -6.067 12.679 -14.730 1.00 96.50 103 SER A O 1
ATOM 785 N N . THR A 1 104 ? -4.335 13.590 -15.815 1.00 95.88 104 THR A N 1
ATOM 786 C CA . THR A 1 104 ? -5.033 13.824 -17.087 1.00 95.88 104 THR A CA 1
ATOM 787 C C . THR A 1 104 ? -4.931 12.655 -18.064 1.00 95.88 104 THR A C 1
ATOM 789 O O . THR A 1 104 ? -5.797 12.548 -18.930 1.00 95.88 104 THR A O 1
ATOM 792 N N . GLN A 1 105 ? -3.933 11.776 -17.921 1.00 97.12 105 GLN A N 1
ATOM 793 C CA . GLN A 1 105 ? -3.776 10.597 -18.780 1.00 97.12 105 GLN A CA 1
ATOM 794 C C . GLN A 1 105 ? -4.804 9.512 -18.452 1.00 97.12 105 GLN A C 1
ATOM 796 O O . GLN A 1 105 ? -5.425 8.964 -19.360 1.00 97.12 105 GLN A O 1
ATOM 801 N N . LYS A 1 106 ? -5.027 9.251 -17.157 1.00 94.69 106 LYS A N 1
ATOM 802 C CA . LYS A 1 106 ? -6.056 8.339 -16.629 1.00 94.69 106 LYS A CA 1
ATOM 803 C C . LYS A 1 106 ? -6.038 6.962 -17.291 1.00 94.69 106 LYS A C 1
ATOM 805 O O . LYS A 1 106 ? -7.092 6.398 -17.581 1.00 94.69 106 LYS A O 1
ATOM 810 N N . ILE A 1 107 ? -4.846 6.420 -17.530 1.00 97.31 107 ILE A N 1
ATOM 811 C CA . ILE A 1 107 ? -4.687 5.125 -18.201 1.00 97.31 107 ILE A CA 1
ATOM 812 C C . ILE A 1 107 ? -5.159 3.986 -17.287 1.00 97.31 107 ILE A C 1
ATOM 814 O O . ILE A 1 107 ? -5.666 2.973 -17.765 1.00 97.31 107 ILE A O 1
ATOM 818 N N . TRP A 1 108 ? -5.007 4.145 -15.968 1.00 97.88 108 TRP A N 1
ATOM 819 C CA . TRP A 1 108 ? -5.323 3.102 -14.992 1.00 97.88 108 TRP A CA 1
ATOM 820 C C . TRP A 1 108 ? -5.651 3.680 -13.599 1.00 97.88 108 TRP A C 1
ATOM 822 O O . TRP A 1 108 ? -4.941 3.416 -12.621 1.00 97.88 108 TRP A O 1
ATOM 832 N N . PRO A 1 109 ? -6.684 4.540 -13.503 1.00 98.31 109 PRO A N 1
ATOM 833 C CA . PRO A 1 109 ? -6.928 5.344 -12.313 1.00 98.31 109 PRO A CA 1
ATOM 834 C C . PRO A 1 109 ? -7.431 4.479 -11.160 1.00 98.31 109 PRO A C 1
ATOM 836 O O . PRO A 1 109 ? -8.230 3.562 -11.354 1.00 98.31 109 PRO A O 1
ATOM 839 N N . PHE A 1 110 ? -7.006 4.798 -9.937 1.00 98.75 110 PHE A N 1
ATOM 840 C CA . PHE A 1 110 ? -7.618 4.213 -8.748 1.00 98.75 110 PHE A CA 1
ATOM 841 C C . PHE A 1 110 ? -9.091 4.664 -8.635 1.00 98.75 110 PHE A C 1
ATOM 843 O O . PHE A 1 110 ? -9.395 5.807 -8.995 1.00 98.75 110 PHE A O 1
ATOM 850 N N . PRO A 1 111 ? -10.017 3.831 -8.116 1.00 98.56 111 PRO A N 1
ATOM 851 C CA . PRO A 1 111 ? -11.399 4.250 -7.891 1.00 98.56 111 PRO A CA 1
ATOM 852 C C . PRO A 1 111 ? -11.474 5.526 -7.044 1.00 98.56 111 PRO A C 1
ATOM 854 O O . PRO A 1 111 ? -11.034 5.558 -5.890 1.00 98.56 111 PRO A O 1
ATOM 857 N N . SER A 1 112 ? -12.000 6.606 -7.631 1.00 98.12 112 SER A N 1
ATOM 858 C CA . SER A 1 112 ? -11.867 7.963 -7.083 1.00 98.12 112 SER A CA 1
ATOM 859 C C . SER A 1 112 ? -12.533 8.132 -5.717 1.00 98.12 112 SER A C 1
ATOM 861 O O . SER A 1 112 ? -12.033 8.869 -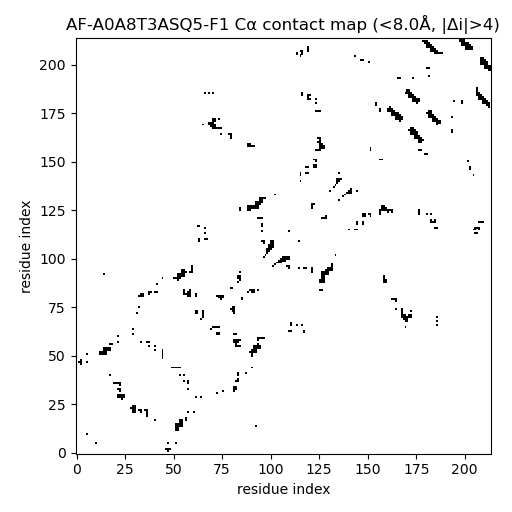4.871 1.00 98.12 112 SER A O 1
ATOM 863 N N . ASP A 1 113 ? -13.632 7.419 -5.471 1.00 98.06 113 ASP A N 1
ATOM 864 C CA . ASP A 1 113 ? -14.364 7.404 -4.199 1.00 98.06 113 ASP A CA 1
ATOM 865 C C . ASP A 1 113 ? -13.661 6.582 -3.099 1.00 98.06 113 ASP A C 1
ATOM 867 O O . ASP A 1 113 ? -14.074 6.616 -1.937 1.00 98.06 113 ASP A O 1
ATOM 871 N N . LYS A 1 114 ? -12.584 5.860 -3.442 1.00 98.75 114 LYS A N 1
ATOM 872 C CA . LYS A 1 114 ? -11.879 4.922 -2.551 1.00 98.75 114 LYS A CA 1
ATOM 873 C C . LYS A 1 114 ? -10.394 5.234 -2.371 1.00 98.75 114 LYS A C 1
ATOM 875 O O . LYS A 1 114 ? -9.702 4.479 -1.691 1.00 98.75 114 LYS A O 1
ATOM 880 N N . VAL A 1 115 ? -9.896 6.357 -2.893 1.00 98.69 115 VAL A N 1
ATOM 881 C CA . VAL A 1 115 ? -8.476 6.765 -2.804 1.00 98.69 115 VAL A CA 1
ATOM 882 C C . VAL A 1 115 ? -7.933 6.736 -1.368 1.00 98.69 115 VAL 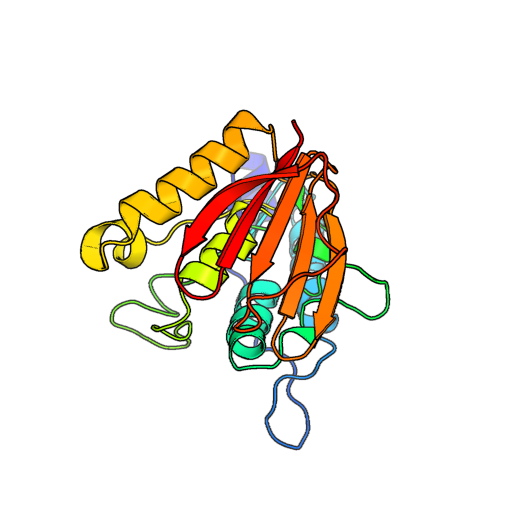A C 1
ATOM 884 O O . VAL A 1 115 ? -6.812 6.278 -1.142 1.00 98.69 115 VAL A O 1
ATOM 887 N N . MET A 1 116 ? -8.731 7.139 -0.373 1.00 98.75 116 MET A N 1
ATOM 888 C CA . MET A 1 116 ? -8.309 7.085 1.033 1.00 98.75 116 MET A CA 1
ATOM 889 C C . MET A 1 116 ? -8.142 5.663 1.583 1.00 98.75 116 MET A C 1
ATOM 891 O O . MET A 1 116 ? -7.305 5.462 2.460 1.00 98.75 116 MET A O 1
ATOM 895 N N . GLN A 1 117 ? -8.839 4.659 1.039 1.00 98.94 117 GLN A N 1
ATOM 896 C CA . GLN A 1 117 ? -8.559 3.252 1.354 1.00 98.94 117 GLN A CA 1
ATOM 897 C C . GLN A 1 117 ? -7.185 2.842 0.803 1.00 98.94 117 GLN A C 1
ATOM 899 O O . GLN A 1 117 ? -6.404 2.197 1.502 1.00 98.94 117 GLN A O 1
ATOM 904 N N . GLY A 1 118 ? -6.848 3.298 -0.409 1.00 98.94 118 GLY A N 1
ATOM 905 C CA . GLY A 1 118 ? -5.520 3.120 -0.995 1.00 98.94 118 GLY A CA 1
ATOM 906 C C . GLY A 1 118 ? -4.411 3.706 -0.116 1.00 98.94 118 GLY A C 1
ATOM 907 O O . GLY A 1 118 ? -3.435 3.021 0.192 1.00 98.94 118 GLY A O 1
ATOM 908 N N . TYR A 1 119 ? -4.586 4.941 0.368 1.00 98.94 119 TYR A N 1
ATOM 909 C CA . TYR A 1 119 ? -3.623 5.575 1.275 1.00 98.94 119 TYR A CA 1
ATOM 910 C C . TYR A 1 119 ? -3.558 4.922 2.652 1.00 98.94 119 TYR A C 1
ATOM 912 O O . TYR A 1 119 ? -2.458 4.725 3.171 1.00 98.94 119 TYR A O 1
ATOM 920 N N . ALA A 1 120 ? -4.698 4.541 3.233 1.00 98.94 120 ALA A N 1
ATOM 921 C CA . ALA A 1 120 ? -4.724 3.797 4.487 1.00 98.94 120 ALA A CA 1
ATOM 922 C C . ALA A 1 120 ? -3.918 2.496 4.375 1.00 98.94 120 ALA A C 1
ATOM 924 O O . ALA A 1 120 ? -3.194 2.166 5.309 1.00 98.94 120 ALA A O 1
ATOM 925 N N . TYR A 1 121 ? -3.965 1.811 3.227 1.00 98.94 121 TYR A N 1
ATOM 926 C CA . TYR A 1 121 ? -3.134 0.642 2.947 1.00 98.94 121 TYR A CA 1
ATOM 927 C C . TYR A 1 121 ? -1.648 1.018 2.817 1.00 98.94 121 TYR A C 1
ATOM 929 O O . TYR A 1 121 ? -0.851 0.683 3.694 1.00 98.94 121 TYR A O 1
ATOM 937 N N . ILE A 1 122 ? -1.258 1.770 1.779 1.00 98.94 122 ILE A N 1
ATOM 938 C CA . ILE A 1 122 ? 0.168 1.943 1.445 1.00 98.94 122 ILE A CA 1
ATOM 939 C C . ILE A 1 122 ? 0.958 2.693 2.528 1.00 98.94 122 ILE A C 1
ATOM 941 O O . ILE A 1 122 ? 2.139 2.418 2.723 1.00 98.94 122 ILE A O 1
ATOM 945 N N . VAL A 1 123 ? 0.327 3.619 3.263 1.00 98.94 123 VAL A N 1
ATOM 946 C CA . VAL A 1 123 ? 1.018 4.427 4.281 1.00 98.94 123 VAL A CA 1
ATOM 947 C C . VAL A 1 123 ? 1.208 3.654 5.588 1.00 98.94 123 VAL A C 1
ATOM 949 O O . VAL A 1 123 ? 2.190 3.888 6.295 1.00 98.94 123 VAL A O 1
ATOM 952 N N . THR A 1 124 ? 0.319 2.717 5.922 1.00 98.88 124 THR A N 1
ATOM 953 C CA . THR A 1 124 ? 0.431 1.930 7.165 1.00 98.88 124 THR A CA 1
ATOM 954 C C . THR A 1 124 ? 1.239 0.647 6.994 1.00 98.88 124 THR A C 1
ATOM 956 O O . THR A 1 124 ? 1.778 0.154 7.977 1.00 98.88 124 THR A O 1
ATOM 959 N N . HIS A 1 125 ? 1.351 0.119 5.774 1.00 98.88 125 HIS A N 1
ATOM 960 C CA . HIS A 1 125 ? 1.979 -1.173 5.482 1.00 98.88 125 HIS A CA 1
ATOM 961 C C . HIS A 1 125 ? 3.507 -1.086 5.295 1.00 98.88 125 HIS A C 1
ATOM 963 O O . HIS A 1 125 ? 4.065 0.013 5.204 1.00 98.88 125 HIS A O 1
ATOM 969 N N . PRO A 1 126 ? 4.219 -2.228 5.236 1.00 98.88 126 PRO A N 1
ATOM 970 C CA . PRO A 1 126 ? 5.615 -2.268 4.798 1.00 98.88 126 PRO A CA 1
ATOM 971 C C . PRO A 1 126 ? 5.784 -1.718 3.373 1.00 98.88 126 PRO A C 1
ATOM 973 O O . PRO A 1 126 ? 4.810 -1.476 2.659 1.00 98.88 126 PRO A O 1
ATOM 976 N N . GLY A 1 127 ? 7.029 -1.522 2.949 1.00 98.75 127 GLY A N 1
ATOM 977 C CA . GLY A 1 127 ? 7.327 -0.792 1.718 1.00 98.75 127 GLY A CA 1
ATOM 978 C C . GLY A 1 127 ? 7.514 0.708 1.909 1.00 98.75 127 GLY A C 1
ATOM 979 O O . GLY A 1 127 ? 7.530 1.238 3.025 1.00 98.75 127 GLY A O 1
ATOM 980 N N . ILE A 1 128 ? 7.724 1.389 0.789 1.00 98.88 128 ILE A N 1
ATOM 981 C CA . ILE A 1 128 ? 8.049 2.812 0.715 1.00 98.88 128 ILE A CA 1
ATOM 982 C C . ILE A 1 128 ? 6.874 3.521 0.030 1.00 98.88 128 ILE A C 1
ATOM 984 O O . ILE A 1 128 ? 6.795 3.496 -1.198 1.00 98.88 128 ILE A O 1
ATOM 988 N N . PRO A 1 129 ? 5.940 4.131 0.782 1.00 98.81 129 PRO A N 1
ATOM 989 C CA . PRO A 1 129 ? 4.787 4.783 0.177 1.00 98.81 129 PRO A CA 1
ATOM 990 C C . PRO A 1 129 ? 5.188 6.048 -0.586 1.00 98.81 129 PRO A C 1
ATOM 992 O O . PRO A 1 129 ? 5.828 6.944 -0.036 1.00 98.81 129 PRO A O 1
ATOM 995 N N . SER A 1 130 ? 4.738 6.146 -1.833 1.00 98.88 130 SER A N 1
ATOM 996 C CA . SER A 1 130 ? 4.781 7.343 -2.666 1.00 98.88 130 SER A CA 1
ATOM 997 C C . SER A 1 130 ? 3.405 8.014 -2.680 1.00 98.88 130 SER A C 1
ATOM 999 O O . SER A 1 130 ? 2.384 7.390 -2.984 1.00 98.88 130 SER A O 1
ATOM 1001 N N . ILE A 1 131 ? 3.368 9.295 -2.308 1.00 98.75 131 ILE A N 1
ATOM 1002 C CA . ILE A 1 131 ? 2.143 10.100 -2.236 1.00 98.75 131 ILE A CA 1
ATOM 1003 C C . ILE A 1 131 ? 2.036 10.948 -3.502 1.00 98.75 131 ILE A C 1
ATOM 1005 O O . ILE A 1 131 ? 2.987 11.624 -3.8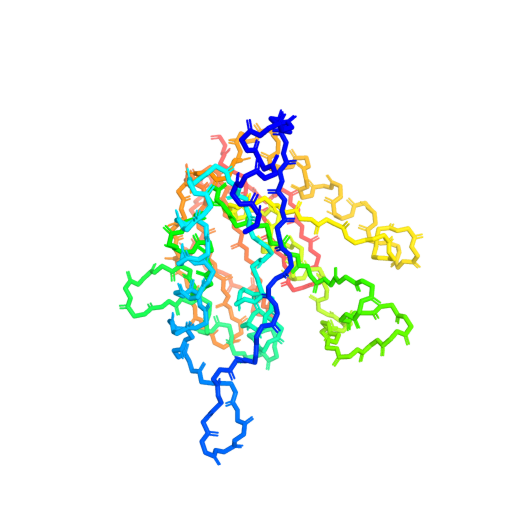89 1.00 98.75 131 ILE A O 1
ATOM 1009 N N . PHE A 1 132 ? 0.863 10.926 -4.134 1.00 98.75 132 PHE A N 1
ATOM 1010 C CA . PHE A 1 132 ? 0.629 11.594 -5.407 1.00 98.75 132 PHE A CA 1
ATOM 1011 C C . PHE A 1 132 ? 0.190 13.049 -5.202 1.00 98.75 132 PHE A C 1
ATOM 1013 O O . PHE A 1 132 ? -0.597 13.350 -4.301 1.00 98.75 132 PHE A O 1
ATOM 1020 N N . TYR A 1 133 ? 0.701 13.948 -6.047 1.00 98.56 133 TYR A N 1
ATOM 1021 C CA . TYR A 1 133 ? 0.516 15.396 -5.920 1.00 98.56 133 TYR A CA 1
ATOM 1022 C C . TYR A 1 133 ? -0.962 15.812 -5.964 1.00 98.56 133 TYR A C 1
ATOM 1024 O O . TYR A 1 133 ? -1.418 16.553 -5.092 1.00 98.56 133 TYR A O 1
ATOM 1032 N N . ASP A 1 134 ? -1.729 15.315 -6.937 1.00 98.50 134 ASP A N 1
ATOM 1033 C CA . ASP A 1 134 ? -3.123 15.739 -7.113 1.00 98.50 134 ASP A CA 1
ATOM 1034 C C . ASP A 1 134 ? -3.963 15.361 -5.888 1.00 98.50 134 ASP A C 1
ATOM 1036 O O . ASP A 1 134 ? -4.754 16.163 -5.392 1.00 98.50 134 ASP A O 1
ATOM 1040 N N . HIS A 1 135 ? -3.732 14.170 -5.333 1.00 98.44 135 HIS A N 1
ATOM 1041 C CA . HIS A 1 135 ? -4.462 13.700 -4.162 1.00 98.44 135 HIS A CA 1
ATOM 1042 C C . HIS A 1 135 ? -4.194 14.572 -2.929 1.00 98.44 135 HIS A C 1
ATOM 1044 O O . HIS A 1 135 ? -5.126 14.904 -2.196 1.00 98.44 135 HIS A O 1
ATOM 1050 N N . ILE A 1 136 ? -2.944 14.993 -2.709 1.00 96.62 136 ILE A N 1
ATOM 1051 C CA . ILE A 1 136 ? -2.604 15.796 -1.531 1.00 96.62 136 ILE A CA 1
ATOM 1052 C C . ILE A 1 136 ? -3.010 17.272 -1.691 1.00 96.62 136 ILE A C 1
ATOM 1054 O O . ILE A 1 136 ? -3.519 17.854 -0.738 1.00 96.62 136 ILE A O 1
ATOM 1058 N N . PHE A 1 137 ? -2.826 17.889 -2.864 1.00 97.19 137 PHE A N 1
ATOM 1059 C CA . PHE A 1 137 ? -3.006 19.342 -3.026 1.00 97.19 137 PHE A CA 1
ATOM 1060 C C . PHE A 1 137 ? -4.277 19.760 -3.762 1.00 97.19 137 PHE A C 1
ATOM 1062 O O . PHE A 1 137 ? -4.744 20.876 -3.543 1.00 97.19 137 PHE A O 1
ATOM 1069 N N . LEU A 1 138 ? -4.844 18.901 -4.611 1.00 97.31 138 LEU A N 1
ATOM 1070 C CA . LEU A 1 138 ? -5.988 19.252 -5.459 1.00 97.31 138 LEU A CA 1
ATOM 1071 C C . LEU A 1 138 ? -7.292 18.580 -5.006 1.00 97.31 138 LEU A C 1
ATOM 1073 O O . LEU A 1 138 ? -8.365 19.118 -5.254 1.00 97.31 138 LEU A O 1
ATOM 1077 N N . TRP A 1 139 ? -7.216 17.432 -4.326 1.00 97.88 139 TRP A N 1
ATOM 1078 C CA . TRP A 1 139 ? -8.394 16.655 -3.904 1.00 97.88 139 TRP A CA 1
ATOM 1079 C C . TRP A 1 139 ? -8.790 16.879 -2.438 1.00 97.88 139 TRP A C 1
ATOM 1081 O O . TRP A 1 139 ? -9.724 16.253 -1.946 1.00 97.88 139 TRP A O 1
ATOM 1091 N N . GLY A 1 140 ? -8.081 17.752 -1.717 1.00 97.06 140 GLY A N 1
ATOM 1092 C CA . GLY A 1 140 ? -8.390 18.064 -0.318 1.00 97.06 140 GLY A CA 1
ATOM 1093 C C . GLY A 1 140 ? -8.025 16.964 0.688 1.00 97.06 140 GLY A C 1
ATOM 1094 O O . GLY A 1 140 ? -8.431 17.052 1.841 1.00 97.06 140 GLY A O 1
ATOM 1095 N N . LEU A 1 141 ? -7.231 15.957 0.301 1.00 98.31 141 LEU A N 1
ATOM 1096 C CA . LEU A 1 141 ? -6.894 14.813 1.166 1.00 98.31 141 LEU A CA 1
ATOM 1097 C C . LEU A 1 141 ? -5.642 15.037 2.033 1.00 98.31 141 LEU A C 1
ATOM 1099 O O . LEU A 1 141 ? -5.195 14.124 2.732 1.00 98.31 141 LEU A O 1
ATOM 1103 N N . LYS A 1 142 ? -5.057 16.245 2.006 1.00 98.25 142 LYS A N 1
ATOM 1104 C CA . LYS A 1 142 ? -3.819 16.582 2.729 1.00 98.25 142 LYS A CA 1
ATOM 1105 C C . LYS A 1 142 ? -3.866 16.180 4.195 1.00 98.25 142 LYS A C 1
ATOM 1107 O O . LYS A 1 142 ? -2.923 15.554 4.678 1.00 98.25 142 LYS A O 1
ATOM 1112 N N . ASP A 1 143 ? -4.932 16.542 4.896 1.00 98.31 143 ASP A N 1
ATOM 1113 C CA . ASP A 1 143 ? -5.012 16.367 6.345 1.00 98.31 143 ASP A CA 1
ATOM 1114 C C . ASP A 1 143 ? -5.128 14.889 6.729 1.00 98.31 143 ASP A C 1
ATOM 1116 O O . ASP A 1 143 ? -4.476 14.441 7.674 1.00 98.31 143 ASP A O 1
ATOM 1120 N N . GLU A 1 144 ? -5.910 14.109 5.983 1.00 98.38 144 GLU A N 1
ATOM 1121 C CA . GLU A 1 144 ? -6.071 12.672 6.219 1.00 98.38 144 GLU A CA 1
ATOM 1122 C C . GLU A 1 144 ? -4.780 11.900 5.910 1.00 98.38 144 GLU A C 1
ATOM 1124 O O . GLU A 1 144 ? -4.311 11.118 6.743 1.00 98.38 144 GLU A O 1
ATOM 1129 N N . ILE A 1 145 ? -4.138 12.180 4.770 1.00 98.81 145 ILE A N 1
ATOM 1130 C CA . ILE A 1 145 ? -2.856 11.561 4.397 1.00 98.81 145 ILE A CA 1
ATOM 1131 C C . ILE A 1 145 ? -1.756 11.954 5.395 1.00 98.81 145 ILE A C 1
ATOM 1133 O O . ILE A 1 145 ? -0.970 11.105 5.820 1.00 98.81 145 ILE A O 1
ATOM 1137 N N . SER A 1 146 ? -1.721 13.216 5.835 1.00 98.62 146 SER A N 1
ATOM 1138 C CA . SER A 1 146 ? -0.742 13.691 6.824 1.00 98.62 146 SER A CA 1
ATOM 1139 C C . SER A 1 146 ? -0.929 13.017 8.183 1.00 98.62 146 SER A C 1
ATOM 1141 O O . SER A 1 146 ? 0.059 12.674 8.832 1.00 98.62 146 SER A O 1
ATOM 1143 N N . LYS A 1 147 ? -2.176 12.762 8.609 1.00 98.75 147 LYS A N 1
ATOM 1144 C CA . LYS A 1 147 ? -2.457 11.982 9.824 1.00 98.75 147 LYS A CA 1
ATOM 1145 C C . LYS A 1 147 ? -1.897 10.569 9.707 1.00 98.75 147 LYS A C 1
ATOM 1147 O O . LYS A 1 147 ? -1.173 10.161 10.612 1.00 98.75 147 LYS A O 1
ATOM 1152 N N . LEU A 1 148 ? -2.169 9.862 8.604 1.00 98.88 148 LEU A N 1
ATOM 1153 C CA . LEU A 1 148 ? -1.631 8.517 8.342 1.00 98.88 148 LEU A CA 1
ATOM 1154 C C . LEU A 1 148 ? -0.096 8.505 8.361 1.00 98.88 148 LEU A C 1
ATOM 1156 O O . LEU A 1 148 ? 0.505 7.667 9.034 1.00 98.88 148 LEU A O 1
ATOM 1160 N N . ALA A 1 149 ? 0.544 9.470 7.695 1.00 98.81 149 ALA A N 1
ATOM 1161 C CA . ALA A 1 149 ? 1.999 9.604 7.684 1.00 98.81 149 ALA A CA 1
ATOM 1162 C C . ALA A 1 149 ? 2.562 9.873 9.091 1.00 98.81 149 ALA A C 1
ATOM 1164 O O . ALA A 1 149 ? 3.563 9.278 9.486 1.00 98.81 149 ALA A O 1
ATOM 1165 N N . ALA A 1 150 ? 1.890 10.704 9.891 1.00 98.81 150 ALA A N 1
ATOM 1166 C CA . ALA A 1 150 ? 2.269 10.929 11.280 1.00 98.81 150 ALA A CA 1
ATOM 1167 C C . ALA A 1 150 ? 2.134 9.655 12.132 1.00 98.81 150 ALA A C 1
ATOM 1169 O O . ALA A 1 150 ? 2.961 9.451 13.021 1.00 98.81 150 ALA A O 1
ATOM 1170 N N . ILE A 1 151 ? 1.127 8.802 11.878 1.00 98.88 151 ILE A N 1
ATOM 1171 C CA . ILE A 1 151 ? 0.976 7.495 12.552 1.00 98.88 151 ILE A CA 1
ATOM 1172 C C . ILE A 1 151 ? 2.159 6.599 12.201 1.00 98.88 151 ILE A C 1
ATOM 1174 O O . ILE A 1 151 ? 2.808 6.056 13.098 1.00 98.88 151 ILE A O 1
ATOM 1178 N N . ARG A 1 152 ? 2.464 6.487 10.902 1.00 98.81 152 ARG A N 1
ATOM 1179 C CA . ARG A 1 152 ? 3.589 5.702 10.388 1.00 98.81 152 ARG A CA 1
ATOM 1180 C C . ARG A 1 152 ? 4.891 6.091 11.090 1.00 98.81 152 ARG A C 1
ATOM 1182 O O . ARG A 1 152 ? 5.559 5.234 11.665 1.00 98.81 152 ARG A O 1
ATOM 1189 N N . THR A 1 153 ? 5.204 7.387 11.102 1.00 98.75 153 THR A N 1
ATOM 1190 C CA . THR A 1 153 ? 6.441 7.923 11.682 1.00 98.75 153 THR A CA 1
ATOM 1191 C C . THR A 1 153 ? 6.530 7.680 13.185 1.00 98.75 153 THR A C 1
ATOM 1193 O O . THR A 1 153 ? 7.533 7.143 13.650 1.00 98.75 153 THR A O 1
ATOM 1196 N N . ARG A 1 154 ? 5.494 8.024 13.966 1.00 98.69 154 ARG A N 1
ATOM 1197 C CA . ARG A 1 154 ? 5.571 7.926 15.437 1.00 98.69 154 ARG A CA 1
ATOM 1198 C C . ARG A 1 154 ? 5.597 6.489 15.963 1.00 98.69 154 ARG A C 1
ATOM 1200 O O . ARG A 1 154 ? 6.136 6.259 17.037 1.00 98.69 154 ARG A O 1
ATOM 1207 N N . ASN A 1 155 ? 5.082 5.525 15.195 1.00 98.75 155 ASN A N 1
ATOM 1208 C CA . ASN A 1 155 ? 5.181 4.096 15.518 1.00 98.75 155 ASN A CA 1
ATOM 1209 C C . ASN A 1 155 ? 6.459 3.438 14.966 1.00 98.75 155 ASN A C 1
ATOM 1211 O O . ASN A 1 155 ? 6.712 2.253 15.213 1.00 98.75 155 ASN A O 1
ATOM 1215 N N . GLY A 1 156 ? 7.287 4.187 14.229 1.00 98.62 156 GLY A N 1
ATOM 1216 C CA . GLY A 1 156 ? 8.505 3.669 13.608 1.00 98.62 156 GLY A CA 1
ATOM 1217 C C . GLY A 1 156 ? 8.233 2.617 12.532 1.00 98.62 156 GLY A C 1
ATOM 1218 O O . GLY A 1 156 ? 9.063 1.728 12.328 1.00 98.62 156 GLY A O 1
ATOM 1219 N N . ILE A 1 157 ? 7.072 2.694 11.873 1.00 98.88 157 ILE A N 1
ATOM 1220 C CA . ILE A 1 157 ? 6.749 1.813 10.754 1.00 98.88 157 ILE A CA 1
ATOM 1221 C C . ILE A 1 157 ? 7.655 2.179 9.582 1.00 98.88 157 ILE A C 1
ATOM 1223 O O . ILE A 1 157 ? 7.776 3.344 9.195 1.00 98.88 157 ILE A O 1
ATOM 1227 N N . ASN A 1 158 ? 8.313 1.175 9.026 1.00 98.69 158 ASN A N 1
ATOM 1228 C CA . ASN A 1 158 ? 9.384 1.337 8.058 1.00 98.69 158 ASN A CA 1
ATOM 1229 C C . ASN A 1 158 ? 9.249 0.301 6.926 1.00 98.69 158 ASN A C 1
ATOM 1231 O O . ASN A 1 158 ? 8.367 -0.562 6.975 1.00 98.69 158 ASN A O 1
ATOM 1235 N N . PRO A 1 159 ? 10.088 0.376 5.878 1.00 98.44 159 PRO A N 1
ATOM 1236 C CA . PRO A 1 159 ? 9.950 -0.503 4.724 1.00 98.44 159 PRO A CA 1
ATOM 1237 C C . PRO A 1 159 ? 10.062 -1.993 5.038 1.00 98.44 159 PRO A C 1
ATOM 1239 O O . PRO A 1 159 ? 9.527 -2.779 4.273 1.00 98.44 159 PRO A O 1
ATOM 1242 N N . SER A 1 160 ? 10.702 -2.391 6.140 1.00 96.69 160 SER A N 1
ATOM 1243 C CA . SER A 1 160 ? 10.840 -3.789 6.563 1.00 96.69 160 SER A CA 1
ATOM 1244 C C . SER A 1 160 ? 9.973 -4.154 7.771 1.00 96.69 160 SER A C 1
ATOM 1246 O O . SER A 1 160 ? 10.244 -5.162 8.421 1.00 96.69 160 SER A O 1
ATOM 1248 N N . SER A 1 161 ? 8.971 -3.339 8.113 1.00 98.75 161 SER A N 1
ATOM 1249 C CA . SER A 1 161 ? 8.019 -3.681 9.173 1.00 98.75 161 SER A CA 1
ATOM 1250 C C . SER A 1 161 ? 7.343 -5.029 8.898 1.00 98.75 161 SER A C 1
ATOM 1252 O O . SER A 1 161 ? 7.141 -5.430 7.751 1.00 98.75 161 SER A O 1
ATOM 1254 N N . ASN A 1 162 ? 6.978 -5.734 9.962 1.00 98.69 162 ASN A N 1
ATOM 1255 C CA . ASN A 1 162 ? 6.243 -6.986 9.877 1.00 98.69 162 ASN A CA 1
ATOM 1256 C C . ASN A 1 162 ? 4.764 -6.705 9.617 1.00 98.69 162 ASN A C 1
ATOM 1258 O O . ASN A 1 162 ? 4.171 -5.827 10.244 1.00 98.69 162 ASN A O 1
ATOM 1262 N N . LEU A 1 163 ? 4.165 -7.490 8.726 1.00 98.88 163 LEU A N 1
ATOM 1263 C CA . LEU A 1 163 ? 2.744 -7.443 8.410 1.00 98.88 163 LEU A CA 1
ATOM 1264 C C . LEU A 1 163 ? 2.089 -8.760 8.813 1.00 98.88 163 LEU A C 1
ATOM 1266 O O . LEU A 1 163 ? 2.544 -9.827 8.403 1.00 98.88 163 LEU A O 1
ATOM 1270 N N . ARG A 1 164 ? 0.987 -8.677 9.558 1.00 98.75 164 ARG A N 1
ATOM 1271 C CA . ARG A 1 164 ? 0.111 -9.813 9.842 1.00 98.75 164 ARG A CA 1
ATOM 1272 C C . ARG A 1 164 ? -1.316 -9.469 9.447 1.00 98.75 164 ARG A C 1
ATOM 1274 O O . ARG A 1 164 ? -1.947 -8.609 10.058 1.00 98.75 164 ARG A O 1
ATOM 1281 N N . ILE A 1 165 ? -1.826 -10.156 8.433 1.00 98.88 165 ILE A N 1
ATOM 1282 C CA . ILE A 1 165 ? -3.206 -9.995 7.975 1.00 98.88 165 ILE A CA 1
ATOM 1283 C C . ILE A 1 165 ? -4.128 -10.731 8.956 1.00 98.88 165 ILE A C 1
ATOM 1285 O O . ILE A 1 165 ? -3.850 -11.860 9.357 1.00 98.88 165 ILE A O 1
ATOM 1289 N N . ILE A 1 166 ? -5.186 -10.052 9.393 1.00 98.62 166 ILE A N 1
ATOM 1290 C CA . ILE A 1 166 ? -6.144 -10.516 10.407 1.00 98.62 166 ILE A CA 1
ATOM 1291 C C . ILE A 1 166 ? -7.469 -10.926 9.754 1.00 98.62 166 ILE A C 1
ATOM 1293 O O . ILE A 1 166 ? -8.051 -11.931 10.149 1.00 98.62 166 ILE A O 1
ATOM 1297 N N . ALA A 1 167 ? -7.944 -10.157 8.770 1.00 98.56 167 ALA A N 1
ATOM 1298 C CA . ALA A 1 167 ? -9.176 -10.429 8.029 1.00 98.56 167 ALA A CA 1
ATOM 1299 C C . ALA A 1 167 ? -9.037 -9.994 6.565 1.00 98.56 167 ALA A C 1
ATOM 1301 O O . ALA A 1 167 ? -8.333 -9.024 6.277 1.00 98.56 167 ALA A O 1
ATOM 1302 N N . HIS A 1 168 ? -9.709 -10.713 5.663 1.00 98.38 168 HIS A N 1
ATOM 1303 C CA . HIS A 1 168 ? -9.626 -10.538 4.211 1.00 98.38 168 HIS A CA 1
ATOM 1304 C C . HIS A 1 168 ? -10.925 -11.029 3.528 1.00 98.38 168 HIS A C 1
ATOM 1306 O O . HIS A 1 168 ? -10.927 -11.974 2.742 1.00 98.38 168 HIS A O 1
ATOM 1312 N N . ASP A 1 169 ? -12.054 -10.411 3.863 1.00 98.44 169 ASP A N 1
ATOM 1313 C CA . ASP A 1 169 ? -13.362 -10.668 3.240 1.00 98.44 169 ASP A CA 1
ATOM 1314 C C . ASP A 1 169 ? -13.595 -9.719 2.052 1.00 98.44 169 ASP A C 1
ATOM 1316 O O . ASP A 1 169 ? -12.777 -8.852 1.777 1.00 98.44 169 ASP A O 1
ATOM 1320 N N . SER A 1 170 ? -14.731 -9.816 1.356 1.00 98.38 170 SER A N 1
ATOM 1321 C CA . SER A 1 170 ? -15.108 -8.885 0.275 1.00 98.38 170 SER A CA 1
ATOM 1322 C C . SER A 1 170 ? -15.167 -7.414 0.712 1.00 98.38 170 SER A C 1
ATOM 1324 O O . SER A 1 170 ? -14.690 -6.530 0.005 1.00 98.38 170 SER A O 1
ATOM 1326 N N . ASP A 1 171 ? -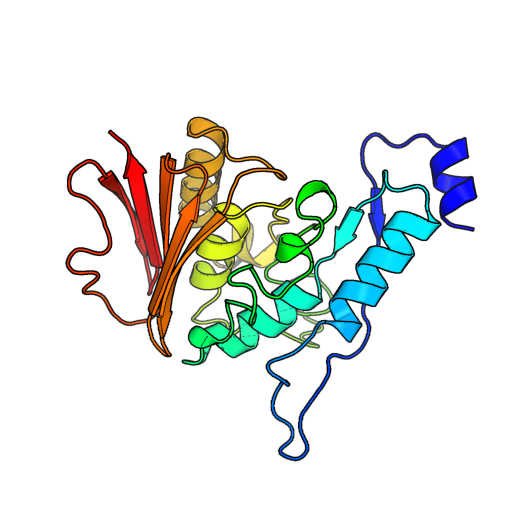15.732 -7.147 1.887 1.00 98.38 171 ASP A N 1
ATOM 1327 C CA . ASP A 1 171 ? -16.045 -5.818 2.429 1.00 98.38 171 ASP A CA 1
ATOM 1328 C C . ASP A 1 171 ? -15.178 -5.424 3.640 1.00 98.38 171 ASP A C 1
ATOM 1330 O O . ASP A 1 171 ? -15.406 -4.368 4.241 1.00 98.38 171 ASP A O 1
ATOM 1334 N N . LEU A 1 172 ? -14.191 -6.253 4.006 1.00 98.69 172 LEU A N 1
ATOM 1335 C CA . LEU A 1 172 ? -13.317 -6.030 5.155 1.00 98.69 172 LEU A CA 1
ATOM 1336 C C . LEU A 1 172 ? -11.899 -6.562 4.913 1.00 98.69 172 LEU A C 1
ATOM 1338 O O . LEU A 1 172 ? -11.693 -7.761 4.758 1.00 98.69 172 LEU A O 1
ATOM 1342 N N . TYR A 1 173 ? -10.911 -5.679 5.037 1.00 98.94 173 TYR A N 1
ATOM 1343 C CA . TYR A 1 173 ? -9.515 -6.057 5.245 1.00 98.94 173 TYR A CA 1
ATOM 1344 C C . TYR A 1 173 ? -9.011 -5.443 6.547 1.00 98.94 173 TYR A C 1
ATOM 1346 O O . TYR A 1 173 ? -9.207 -4.248 6.778 1.00 98.94 173 TYR A O 1
ATOM 1354 N N . VAL A 1 174 ? -8.352 -6.246 7.385 1.00 98.88 174 VAL A N 1
ATOM 1355 C CA . VAL A 1 174 ? -7.727 -5.805 8.640 1.00 98.88 174 VAL A CA 1
ATOM 1356 C C . VAL A 1 174 ? -6.328 -6.394 8.729 1.00 98.88 174 VAL A C 1
ATOM 1358 O O . VAL A 1 174 ? -6.159 -7.596 8.531 1.00 98.88 174 VAL A O 1
ATOM 1361 N N . ALA A 1 175 ? -5.334 -5.581 9.079 1.00 98.88 175 ALA A N 1
ATOM 1362 C CA . ALA A 1 175 ? -3.971 -6.049 9.299 1.00 98.88 175 ALA A CA 1
ATOM 1363 C C . ALA A 1 175 ? -3.286 -5.328 10.463 1.00 98.88 175 ALA A C 1
ATOM 1365 O O . ALA A 1 175 ? -3.493 -4.133 10.673 1.00 98.88 175 ALA A O 1
ATOM 1366 N N . ALA A 1 176 ? -2.450 -6.062 11.196 1.00 98.88 176 ALA A N 1
ATOM 1367 C CA . ALA A 1 176 ? -1.530 -5.523 12.189 1.00 98.88 176 ALA A CA 1
ATOM 1368 C C . ALA A 1 176 ? -0.153 -5.287 11.558 1.00 98.88 176 ALA A C 1
ATOM 1370 O O . ALA A 1 176 ? 0.362 -6.143 10.833 1.00 98.88 176 ALA A O 1
ATOM 1371 N N . ILE A 1 177 ? 0.453 -4.140 11.867 1.00 98.88 177 ILE A N 1
ATOM 1372 C CA . ILE A 1 177 ? 1.792 -3.770 11.408 1.00 98.88 177 ILE A CA 1
ATOM 1373 C C . ILE A 1 177 ? 2.687 -3.547 12.623 1.00 98.88 177 ILE A C 1
ATOM 1375 O O . ILE A 1 177 ? 2.361 -2.759 13.517 1.00 98.88 177 ILE A O 1
ATOM 1379 N N . ASP A 1 178 ? 3.784 -4.307 12.676 1.00 98.75 178 ASP A N 1
ATOM 1380 C CA . ASP A 1 178 ? 4.706 -4.428 13.816 1.00 98.75 178 ASP A CA 1
ATOM 1381 C C . ASP A 1 178 ? 4.026 -4.741 15.163 1.00 98.75 178 ASP A C 1
ATOM 1383 O O . ASP A 1 178 ? 4.620 -4.535 16.219 1.00 98.75 178 ASP A O 1
ATOM 1387 N N . GLU A 1 179 ? 2.772 -5.207 15.153 1.00 98.56 179 GLU A N 1
ATOM 1388 C CA . GLU A 1 179 ? 1.919 -5.301 16.350 1.00 98.56 179 GLU A CA 1
ATOM 1389 C C . GLU A 1 179 ? 1.799 -3.968 17.123 1.00 98.56 179 GLU A C 1
ATOM 1391 O O . GLU A 1 179 ? 1.516 -3.960 18.324 1.00 98.56 179 GLU A O 1
ATOM 1396 N N . LYS A 1 180 ? 2.034 -2.839 16.440 1.00 98.69 180 LYS A N 1
ATOM 1397 C CA . LYS A 1 180 ? 1.967 -1.470 16.980 1.00 98.69 180 LYS A CA 1
ATOM 1398 C C . LYS A 1 180 ? 0.755 -0.713 16.471 1.00 98.69 180 LYS A C 1
ATOM 1400 O O . LYS A 1 180 ? 0.164 0.062 17.215 1.00 98.69 180 LYS A O 1
ATOM 1405 N N . ILE A 1 181 ? 0.381 -0.949 15.217 1.00 98.81 181 ILE A N 1
ATOM 1406 C CA . ILE A 1 181 ? -0.817 -0.366 14.617 1.00 98.81 181 ILE A CA 1
ATOM 1407 C C . ILE A 1 181 ? -1.682 -1.452 13.994 1.00 98.81 181 ILE A C 1
ATOM 1409 O O . ILE A 1 181 ? -1.171 -2.480 13.549 1.00 98.81 181 ILE A O 1
ATOM 1413 N N . ILE A 1 182 ? -2.986 -1.205 13.945 1.00 98.88 182 ILE A N 1
ATOM 1414 C CA . ILE A 1 182 ? -3.937 -1.995 13.164 1.00 98.88 182 ILE A CA 1
ATOM 1415 C C . ILE A 1 182 ? -4.567 -1.064 12.140 1.00 98.88 182 ILE A C 1
ATOM 1417 O O . ILE A 1 182 ? -5.025 0.018 12.497 1.00 98.88 182 ILE A O 1
ATOM 1421 N N . ALA A 1 183 ? -4.590 -1.475 10.878 1.00 98.75 183 ALA A N 1
ATOM 1422 C CA . ALA A 1 183 ? -5.241 -0.752 9.795 1.00 98.75 183 ALA A CA 1
ATOM 1423 C C . ALA A 1 183 ? -6.412 -1.572 9.252 1.00 98.75 183 ALA A C 1
ATOM 1425 O O . ALA A 1 183 ? -6.304 -2.788 9.087 1.00 98.75 183 ALA A O 1
ATOM 1426 N N . LYS A 1 184 ? -7.517 -0.889 8.956 1.00 98.81 184 LYS A N 1
ATOM 1427 C CA . LYS A 1 184 ? -8.719 -1.455 8.350 1.00 98.81 184 LYS A CA 1
ATOM 1428 C C . LYS A 1 184 ? -9.123 -0.654 7.125 1.00 98.81 184 LYS A C 1
ATOM 1430 O O . LYS A 1 184 ? -9.142 0.576 7.184 1.00 98.81 184 LYS A O 1
ATOM 1435 N N . ILE A 1 185 ? -9.535 -1.354 6.072 1.00 98.88 185 ILE A N 1
ATOM 1436 C CA . ILE A 1 185 ? -10.246 -0.790 4.916 1.00 98.88 185 ILE A CA 1
ATOM 1437 C C . ILE A 1 185 ? -11.485 -1.631 4.578 1.00 98.88 185 ILE A C 1
ATOM 1439 O O . ILE A 1 185 ? -11.617 -2.762 5.051 1.00 98.88 185 ILE A O 1
ATOM 1443 N N . GLY A 1 186 ? -12.403 -1.063 3.799 1.00 98.62 186 GLY A N 1
ATOM 1444 C CA . GLY A 1 186 ? -13.670 -1.684 3.408 1.00 98.62 186 GLY A CA 1
ATOM 1445 C C . GLY A 1 186 ? -14.893 -1.068 4.082 1.00 98.62 186 GLY A C 1
ATOM 1446 O O . GLY A 1 186 ? -14.780 -0.285 5.031 1.00 98.62 186 GLY A O 1
ATOM 1447 N N . SER A 1 187 ? -16.080 -1.394 3.574 1.00 98.00 187 SER A N 1
ATOM 1448 C CA . SER A 1 187 ? -17.350 -0.800 4.009 1.00 98.00 187 SER A CA 1
ATOM 1449 C C . SER A 1 187 ? -17.862 -1.346 5.341 1.00 98.00 187 SER A C 1
ATOM 1451 O O . SER A 1 187 ? -18.627 -0.661 6.022 1.00 98.00 187 SER A O 1
ATOM 1453 N N . ARG A 1 188 ? -17.418 -2.533 5.776 1.00 97.88 188 ARG A N 1
ATOM 1454 C CA . ARG A 1 188 ? -17.859 -3.111 7.052 1.00 97.88 188 ARG A CA 1
ATOM 1455 C C . ARG A 1 188 ? -17.371 -2.271 8.227 1.00 97.88 188 ARG A C 1
ATOM 1457 O O . ARG A 1 188 ? -16.171 -2.196 8.462 1.00 97.88 188 ARG A O 1
ATOM 1464 N N . TYR A 1 189 ? -18.262 -1.609 8.961 1.00 89.69 189 TYR A N 1
ATOM 1465 C CA . TYR A 1 189 ? -17.860 -0.761 10.093 1.00 89.69 189 TYR A CA 1
ATOM 1466 C C . TYR A 1 189 ? -17.468 -1.580 11.328 1.00 89.69 189 TYR A C 1
ATOM 1468 O O . TYR A 1 189 ? -16.469 -1.278 11.977 1.00 89.69 189 TYR A O 1
ATOM 1476 N N . ASP A 1 190 ? -18.244 -2.622 11.629 1.00 90.38 190 ASP A N 1
ATOM 1477 C CA . ASP A 1 190 ? -18.006 -3.485 12.779 1.00 90.38 190 ASP A CA 1
ATOM 1478 C C . ASP A 1 190 ? -16.801 -4.405 12.534 1.00 90.38 190 ASP A C 1
ATOM 1480 O O . ASP A 1 190 ? -16.784 -5.214 11.604 1.00 90.38 190 ASP A O 1
ATOM 1484 N N . VAL A 1 191 ? -15.786 -4.251 13.382 1.00 90.38 191 VAL A N 1
ATOM 1485 C CA . VAL A 1 191 ? -14.577 -5.083 13.408 1.00 90.38 191 VAL A CA 1
ATOM 1486 C C . VAL A 1 191 ? -14.573 -6.048 14.597 1.00 90.38 191 VAL A C 1
ATOM 1488 O O . VAL A 1 191 ? -13.613 -6.798 14.760 1.00 90.38 191 VAL A O 1
ATOM 1491 N N . GLY A 1 192 ? -15.628 -6.059 15.421 1.00 89.12 192 GLY A N 1
ATOM 1492 C CA . GLY A 1 192 ? -15.806 -6.954 16.562 1.00 89.12 192 GLY A CA 1
ATOM 1493 C C . GLY A 1 192 ? -14.549 -7.092 17.424 1.00 89.12 192 GLY A C 1
ATOM 1494 O O . GLY A 1 192 ? -13.926 -6.110 17.821 1.00 89.12 192 GLY A O 1
ATOM 1495 N N . ASN A 1 193 ? -14.145 -8.340 17.663 1.00 92.25 193 ASN A N 1
ATOM 1496 C CA . ASN A 1 193 ? -12.961 -8.679 18.459 1.00 92.25 193 ASN A CA 1
ATOM 1497 C C . ASN A 1 193 ? -11.650 -8.709 17.645 1.00 92.25 193 ASN A C 1
ATOM 1499 O O . ASN A 1 193 ? -10.632 -9.173 18.156 1.00 92.25 193 ASN A O 1
ATOM 1503 N N . LEU A 1 194 ? -11.651 -8.252 16.383 1.00 96.44 194 LEU A N 1
ATOM 1504 C CA . LEU A 1 194 ? -10.443 -8.225 15.543 1.00 96.44 194 LEU A CA 1
ATOM 1505 C C . LEU A 1 194 ? -9.445 -7.151 15.996 1.00 96.44 194 LEU A C 1
ATOM 1507 O O . LEU A 1 194 ? -8.250 -7.276 15.729 1.00 96.44 194 LEU A O 1
ATOM 1511 N N . VAL A 1 195 ? -9.927 -6.108 16.680 1.00 96.31 195 VAL A N 1
ATOM 1512 C CA . VAL A 1 195 ? -9.097 -5.068 17.299 1.00 96.31 195 VAL A CA 1
ATOM 1513 C C . VAL A 1 195 ? -9.043 -5.324 18.809 1.00 96.31 195 VAL A C 1
ATOM 1515 O O . VAL A 1 195 ? -10.060 -5.174 19.487 1.00 96.31 195 VAL A O 1
ATOM 1518 N N . PRO A 1 196 ? -7.881 -5.712 19.363 1.00 95.38 196 PRO A N 1
ATOM 1519 C CA . PRO A 1 196 ? -7.744 -5.952 20.795 1.00 95.38 196 PRO A CA 1
ATOM 1520 C C . PRO A 1 196 ? -7.979 -4.686 21.632 1.00 95.38 196 PRO A C 1
ATOM 1522 O O . PRO A 1 196 ? -7.698 -3.572 21.195 1.00 95.38 196 PRO A O 1
ATOM 1525 N N . SER A 1 197 ? -8.423 -4.852 22.880 1.00 95.00 197 SER A N 1
ATOM 1526 C CA . SER A 1 197 ? -8.775 -3.738 23.779 1.00 95.00 197 SER A CA 1
ATOM 1527 C C . SER A 1 197 ? -7.607 -2.819 24.157 1.00 95.00 197 SER A C 1
ATOM 1529 O O . SER A 1 197 ? -7.831 -1.698 24.609 1.00 95.00 197 SER A O 1
ATOM 1531 N N . ASN A 1 198 ? -6.361 -3.264 23.971 1.00 96.81 198 ASN A N 1
ATOM 1532 C CA . ASN A 1 198 ? -5.166 -2.446 24.174 1.00 96.81 198 ASN A CA 1
ATOM 1533 C C . ASN A 1 198 ? -4.800 -1.572 22.958 1.00 96.81 198 ASN A C 1
ATOM 1535 O O . ASN A 1 198 ? -3.745 -0.941 22.969 1.00 96.81 198 ASN A O 1
ATOM 1539 N N . PHE A 1 199 ? -5.645 -1.522 21.928 1.00 98.06 199 PHE A N 1
ATOM 1540 C CA . PHE A 1 199 ? -5.528 -0.605 20.798 1.00 98.06 199 PHE A CA 1
ATOM 1541 C C . PHE A 1 199 ? -6.590 0.494 20.879 1.00 98.06 199 PHE A C 1
ATOM 1543 O O . PHE A 1 199 ? -7.757 0.241 21.175 1.00 98.06 199 PHE A O 1
ATOM 1550 N N . LYS A 1 200 ? -6.201 1.732 20.569 1.00 97.94 200 LYS A N 1
ATOM 1551 C CA . LYS A 1 200 ? -7.077 2.907 20.567 1.00 97.94 200 LYS A CA 1
ATOM 1552 C C . LYS A 1 200 ? -7.197 3.485 19.163 1.00 97.94 200 LYS A C 1
ATOM 1554 O O . LYS A 1 200 ? -6.205 3.589 18.448 1.00 97.94 200 LYS A O 1
ATOM 1559 N N . LEU A 1 201 ? -8.411 3.891 18.782 1.00 97.75 201 LEU A N 1
ATOM 1560 C CA . LEU A 1 201 ? -8.662 4.536 17.493 1.00 97.75 201 LEU A CA 1
ATOM 1561 C C . LEU A 1 201 ? -7.846 5.831 17.394 1.00 97.75 201 LEU A C 1
ATOM 1563 O O . LEU A 1 201 ? -7.995 6.728 18.226 1.00 97.75 201 LEU A O 1
ATOM 1567 N N . ALA A 1 202 ? -7.003 5.915 16.370 1.00 98.25 202 ALA A N 1
ATOM 1568 C CA . ALA A 1 202 ? -6.123 7.050 16.127 1.00 98.25 202 ALA A CA 1
ATOM 1569 C C . ALA A 1 202 ? -6.632 7.939 14.986 1.00 98.25 202 ALA A C 1
ATOM 1571 O O . ALA A 1 202 ? -6.532 9.164 15.052 1.00 98.25 202 ALA A O 1
ATOM 1572 N N . THR A 1 203 ? -7.193 7.339 13.932 1.00 98.56 203 THR A N 1
ATOM 1573 C CA . THR A 1 203 ? -7.859 8.067 12.845 1.00 98.56 203 THR A CA 1
ATOM 1574 C C . THR A 1 203 ? -8.844 7.168 12.095 1.00 98.56 203 THR A C 1
ATOM 1576 O O . THR A 1 203 ? -8.708 5.946 12.101 1.00 98.56 203 THR A O 1
ATOM 1579 N N . SER A 1 204 ? -9.827 7.773 11.438 1.00 98.25 204 SER A N 1
ATOM 1580 C CA . SER A 1 204 ? -10.806 7.104 10.582 1.00 98.25 204 SER A CA 1
ATOM 1581 C C . SER A 1 204 ? -11.360 8.086 9.558 1.00 98.25 204 SER A C 1
ATOM 1583 O O . SER A 1 204 ? -11.408 9.287 9.828 1.00 98.25 204 SER A O 1
ATOM 1585 N N . GLY A 1 205 ? -11.842 7.561 8.440 1.00 97.44 205 GLY A N 1
ATOM 1586 C CA . GLY A 1 205 ? -12.544 8.323 7.413 1.00 97.44 205 GLY A CA 1
ATOM 1587 C C . GLY A 1 205 ? -13.414 7.404 6.566 1.00 97.44 205 GLY A C 1
ATOM 1588 O O . GLY A 1 205 ? -13.866 6.360 7.044 1.00 97.44 205 GLY A O 1
ATOM 1589 N N . ASN A 1 206 ? -13.665 7.780 5.312 1.00 96.88 206 ASN A N 1
ATOM 1590 C CA . ASN A 1 206 ? -14.535 7.002 4.432 1.00 96.88 206 ASN A CA 1
ATOM 1591 C C . ASN A 1 206 ? -13.966 5.589 4.200 1.00 96.88 206 ASN A C 1
ATOM 1593 O O . ASN A 1 206 ? -12.970 5.420 3.497 1.00 96.88 206 ASN A O 1
ATOM 1597 N N . ASN A 1 207 ? -14.608 4.582 4.798 1.00 98.31 207 ASN A N 1
ATOM 1598 C CA . ASN A 1 207 ? -14.256 3.165 4.685 1.00 98.31 207 ASN A CA 1
ATOM 1599 C C . ASN A 1 207 ? -12.815 2.809 5.098 1.00 98.31 207 ASN A C 1
ATOM 1601 O O . ASN A 1 207 ? -12.275 1.809 4.629 1.00 98.31 207 ASN A O 1
ATOM 1605 N N . TYR A 1 208 ? -12.200 3.572 6.010 1.00 98.75 208 TYR A N 1
ATOM 1606 C CA . TYR A 1 208 ? -10.926 3.197 6.630 1.00 98.75 208 TYR A CA 1
ATOM 1607 C C . TYR A 1 208 ? -10.849 3.603 8.107 1.00 98.75 208 TYR A C 1
ATOM 1609 O O . TYR A 1 208 ? -11.481 4.568 8.542 1.00 98.75 208 TYR A O 1
ATOM 1617 N N . ALA A 1 209 ? -10.042 2.875 8.878 1.00 98.69 209 ALA A N 1
ATOM 1618 C CA . ALA A 1 209 ? -9.718 3.202 10.264 1.00 98.69 209 ALA A CA 1
ATOM 1619 C C . ALA A 1 209 ? -8.326 2.679 10.637 1.00 98.69 209 ALA A C 1
ATOM 1621 O O . ALA A 1 209 ? -7.874 1.663 10.107 1.00 98.69 209 ALA A O 1
ATOM 1622 N N . VAL A 1 210 ? -7.643 3.381 11.540 1.00 98.75 210 VAL A N 1
ATOM 1623 C CA . VAL A 1 210 ? -6.336 2.987 12.073 1.00 98.75 210 VAL A CA 1
ATOM 1624 C C . VAL A 1 210 ? -6.342 3.128 13.588 1.00 98.75 210 VAL A C 1
ATOM 1626 O O . VAL A 1 210 ? -6.731 4.170 14.124 1.00 98.75 210 VAL A O 1
ATOM 1629 N N . TRP A 1 211 ? -5.873 2.088 14.268 1.00 98.75 211 TRP A N 1
ATOM 1630 C CA . TRP A 1 211 ? -5.680 2.052 15.711 1.00 98.75 211 TRP A CA 1
ATOM 1631 C C . TRP A 1 211 ? -4.198 1.952 16.051 1.00 98.75 211 TRP A C 1
ATOM 1633 O O . TRP A 1 211 ? -3.428 1.334 15.318 1.00 98.75 211 TRP A O 1
ATOM 1643 N N . GLU A 1 212 ? -3.820 2.514 17.191 1.00 98.62 212 GLU A N 1
ATOM 1644 C CA . GLU A 1 212 ? -2.479 2.421 17.766 1.00 98.62 212 GLU A CA 1
ATOM 1645 C C . GLU A 1 212 ? -2.534 1.674 19.089 1.00 98.62 212 GLU A C 1
ATOM 1647 O O . GLU A 1 212 ? -3.485 1.825 19.860 1.00 98.62 212 GLU A O 1
ATOM 1652 N N . LYS A 1 213 ? -1.510 0.873 19.356 1.00 97.50 213 LYS A N 1
ATOM 1653 C CA . LYS A 1 213 ? -1.327 0.215 20.643 1.00 97.50 213 LYS A CA 1
ATOM 1654 C C . LYS A 1 213 ? -1.027 1.261 21.720 1.00 97.50 213 LYS A C 1
ATOM 1656 O O . LYS A 1 213 ? -0.232 2.169 21.482 1.00 97.50 213 LYS A O 1
ATOM 1661 N N . MET A 1 214 ? -1.691 1.136 22.869 1.00 90.00 214 MET A N 1
ATOM 1662 C CA . MET A 1 214 ? -1.465 1.982 24.049 1.00 90.00 214 MET A CA 1
ATOM 1663 C C . MET A 1 214 ? -0.141 1.673 24.747 1.00 90.00 214 MET A C 1
ATOM 1665 O O . MET A 1 214 ? 0.293 0.497 24.702 1.00 90.00 214 MET A O 1
#

pLDDT: mean 97.59, std 2.38, range [80.81, 98.94]

Foldseek 3Di:
DLLVCCVVVVDPAAEDEDDDDFDADPVRHGDLQRVVVLVVQVVVCVVSPVRYAYEFVVCLVQVLSLQVLQQLSQADPVQAGRINLRPQLVRYEYENDEVCCDDPNVPNHRDPLCSLVSLLPQLQG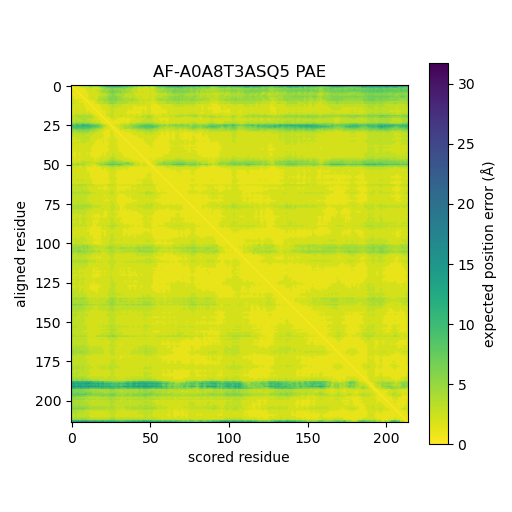AHHYDYYDCVCPVVVCVVVSVLSNVLCVVLVPYNPWDKGWQDGGSFWTWIQTNVFKIKIFGDDPDPDPSDPPQWDWRDDDDRITMTGGD

Radius of gyration: 16.81 Å; Cα contacts (8 Å, |Δi|>4): 417; chains: 1; bounding box: 47×38×43 Å

Solvent-accessible surface area (backbone atoms only — not comparable to full-atom values): 11690 Å² total; per-residue (Å²): 112,69,36,60,52,48,72,73,64,63,64,98,71,53,73,44,87,67,87,73,81,76,53,61,42,99,87,72,45,75,38,86,71,39,62,72,53,29,46,52,54,51,51,50,29,53,71,45,68,58,78,42,28,32,45,21,52,45,38,35,57,50,50,49,54,15,74,75,54,34,22,42,56,65,42,38,100,86,65,36,46,54,22,28,49,46,78,44,17,75,33,14,34,30,44,63,48,49,72,54,28,18,79,90,63,49,73,60,53,49,53,80,95,45,49,63,32,44,47,57,47,40,46,58,43,44,17,43,59,49,83,42,67,58,51,42,74,72,64,73,38,38,66,64,53,49,51,46,48,51,52,21,58,80,71,65,58,40,30,76,42,50,77,45,71,75,46,52,40,43,42,34,30,31,33,33,31,67,81,45,34,37,40,35,34,39,74,58,81,82,59,76,83,77,61,56,87,63,44,43,86,72,50,70,60,81,39,29,39,32,29,35,54,116

InterPro domains:
  IPR012850 Alpha-amylase, C-terminal beta-sheet [PF07821] (154-212)
  IPR012850 Alpha-amylase, C-terminal beta-sheet [SM00810] (153-213)
  IPR013780 Glycosyl hydrolase, all-beta [G3DSA:2.60.40.1180] (157-213)
  IPR017853 Glycoside hydrolase superfamily [SSF51445] (11-155)